Protein AF-A0A0G4LE77-F1 (afdb_monomer_lite)

Foldseek 3Di:
DDDDDFDFDDDDDDDDDDDDDDDDDDPPDPPPPPDDDPVRVVCVVPDDPVVVVVVVVVCCVPVVVVVVVVVVVVCCQPPVLVVCVVVPVCVVVVHDPVRSVVVNVVVCLVVLQVQAQHNPWAQLLSLLCLLQVLLVVCVVPVDVVSLVSNLVSLVVNVCLLVVPDPLQWDQDPVGTARSLFAQRISPDDQPDSPCGQTALLSLLSNLNSLQSSLVSCVVVVNNVSSVVSNVSSVNNLVRQCVPWFQPWDKDWDDDPPDDPTITIATPDHPRDADAGTFRRWRGDHPPDPDGRTRHHDPSSRVSSVVSVVSCVVVVVD

Radius of gyration: 24.78 Å; chains: 1; bounding box: 76×57×74 Å

Sequence (317 aa):
MATTAHRTLSIRSDAENIPPEKDTVMHTEFQHRGGMSPEDVEFLASFPDERKKEAVRKVDLRLVPMLVQLYLMAYLDKTNIGNAKIEGLPKTLNISNIDYNVAVSIFFIPFVLAEGYADASTWSRGQAWAILGYAQTYMWTKKREFLDAACGAAEYFIHWLESAPSFVEKVTDRGRIGRYVPLWDFDGPVADETRPLRDSSAGVIAANGMLILFQALNAISQHSVGSRFLEASITIVKDTLDFSLAEERACFSSDPSADGELVVLDVVPGKTFDAVLKNGTANNNDGARRRLWDHGLVYGDYYLVEYGNRLLQMGLV

Secondary structure (DSSP, 8-state):
---------------------------------SPPPHHHHHHHHHS-HHHHHHHHHHHHHHHHHHHHHHHHHHHHHHTHHHHHHHTTHHHHTT--HHHHHHHHHHTTHHHHHHHSSSTTS-BHHHHHHHHHHHHHHHHHH--HHHHHHHHHHHHHHHHHHHHS-GGGPEEETTEEE-SSS-BSBSSS--S-TTS--B-HHHHHHHHHHHHHHHHHHHHTT-HHHHHHHHHHHHHHHHHHHHHHB----EEEEE-TTSSS-EEEEESSTT---SSSB--B-SB--TT-SS-B-SB--HHHHHHHHHHHHHHHHTT--

Structure (mmCIF, N/CA/C/O backbone):
data_AF-A0A0G4LE77-F1
#
_entry.id   AF-A0A0G4LE77-F1
#
loop_
_atom_site.group_PDB
_atom_site.id
_atom_site.type_symbol
_atom_site.label_atom_id
_atom_site.label_alt_id
_atom_site.label_comp_id
_atom_site.label_asym_id
_atom_site.label_entity_id
_atom_site.label_seq_id
_atom_site.pdbx_PDB_ins_code
_atom_site.Cartn_x
_atom_site.Cartn_y
_atom_site.Cartn_z
_atom_site.occupancy
_atom_site.B_iso_or_equiv
_atom_site.auth_seq_id
_atom_site.auth_comp_id
_atom_site.auth_asym_id
_atom_site.auth_atom_id
_atom_site.pdbx_PDB_model_num
ATOM 1 N N . MET A 1 1 ? 40.018 7.924 -22.234 1.00 29.98 1 MET A N 1
ATOM 2 C CA . MET A 1 1 ? 39.116 8.994 -22.707 1.00 29.98 1 MET A CA 1
ATOM 3 C C . MET A 1 1 ? 37.701 8.453 -22.629 1.00 29.98 1 MET A C 1
ATOM 5 O O . MET A 1 1 ? 37.333 7.657 -23.477 1.00 29.98 1 MET A O 1
ATOM 9 N N . ALA A 1 2 ? 36.975 8.780 -21.560 1.00 27.25 2 ALA A N 1
ATOM 10 C CA . ALA A 1 2 ? 35.580 8.394 -21.369 1.00 27.25 2 ALA A CA 1
ATOM 11 C C . ALA A 1 2 ? 34.767 9.684 -21.230 1.00 27.25 2 ALA A C 1
ATOM 13 O O . ALA A 1 2 ? 35.123 10.553 -20.438 1.00 27.25 2 ALA A O 1
ATOM 14 N N . THR A 1 3 ? 33.756 9.828 -22.077 1.00 30.09 3 THR A N 1
ATOM 15 C CA . THR A 1 3 ? 32.940 11.032 -22.228 1.00 30.09 3 THR A CA 1
ATOM 16 C C . THR A 1 3 ? 31.882 11.066 -21.127 1.00 30.09 3 THR A C 1
ATOM 18 O O . THR A 1 3 ? 30.966 10.248 -21.127 1.00 30.09 3 THR A O 1
ATOM 21 N N . THR A 1 4 ? 32.018 11.991 -20.178 1.00 32.44 4 THR A N 1
ATOM 22 C CA . THR A 1 4 ? 31.011 12.279 -19.148 1.00 32.44 4 THR A CA 1
ATOM 23 C C . THR A 1 4 ? 29.837 13.013 -19.795 1.00 32.44 4 THR A C 1
ATOM 25 O O . THR A 1 4 ? 30.023 14.061 -20.413 1.00 32.44 4 THR A O 1
ATOM 28 N N . ALA A 1 5 ? 28.628 12.458 -19.703 1.00 34.31 5 ALA A N 1
ATOM 29 C CA . ALA A 1 5 ? 27.423 13.098 -20.219 1.00 34.31 5 ALA A CA 1
ATOM 30 C C . ALA A 1 5 ? 26.938 14.162 -19.221 1.00 34.31 5 ALA A C 1
ATOM 32 O O . ALA A 1 5 ? 26.325 13.840 -18.208 1.00 34.31 5 ALA A O 1
ATOM 33 N N . HIS A 1 6 ? 27.242 15.428 -19.502 1.00 31.42 6 HIS A N 1
ATOM 34 C CA . HIS A 1 6 ? 26.729 16.580 -18.762 1.00 31.42 6 HIS A CA 1
ATOM 35 C C . HIS A 1 6 ? 25.301 16.897 -19.210 1.00 31.42 6 HIS A C 1
ATOM 37 O O . HIS A 1 6 ? 24.990 16.827 -20.402 1.00 31.42 6 HIS A O 1
ATOM 43 N N . ARG A 1 7 ? 24.428 17.266 -18.269 1.00 40.66 7 ARG A N 1
ATOM 44 C CA . ARG A 1 7 ? 23.068 17.701 -18.588 1.00 40.66 7 ARG A CA 1
ATOM 45 C C . ARG A 1 7 ? 22.736 19.010 -17.875 1.00 40.66 7 ARG A C 1
ATOM 47 O O . ARG A 1 7 ? 22.546 19.024 -16.667 1.00 40.66 7 ARG A O 1
ATOM 54 N N . THR A 1 8 ? 22.684 20.076 -18.666 1.00 30.83 8 THR A N 1
ATOM 55 C CA . THR A 1 8 ? 22.337 21.463 -18.313 1.00 30.83 8 THR A CA 1
ATOM 56 C C . THR A 1 8 ? 20.809 21.629 -18.338 1.00 30.83 8 THR A C 1
ATOM 58 O O . THR A 1 8 ? 20.157 21.183 -19.288 1.00 30.83 8 THR A O 1
ATOM 61 N N . LEU A 1 9 ? 20.222 22.230 -17.305 1.00 31.69 9 LEU A N 1
ATOM 62 C CA . LEU A 1 9 ? 18.799 22.565 -17.182 1.00 31.69 9 LEU A CA 1
ATOM 63 C C . LEU A 1 9 ? 18.624 24.078 -16.976 1.00 31.69 9 LEU A C 1
ATOM 65 O O . LEU A 1 9 ? 18.563 24.558 -15.847 1.00 31.69 9 LEU A O 1
ATOM 69 N N . SER A 1 10 ? 18.486 24.808 -18.088 1.00 28.38 10 SER A N 1
ATOM 70 C CA . SER A 1 10 ? 18.322 26.268 -18.099 1.00 28.38 10 SER A CA 1
ATOM 71 C C . SER A 1 10 ? 16.991 26.698 -17.498 1.00 28.38 10 SER A C 1
ATOM 73 O O . SER A 1 10 ? 15.928 26.471 -18.079 1.00 28.38 10 SER A O 1
ATOM 75 N N . ILE A 1 11 ? 17.062 27.372 -16.349 1.00 30.52 11 ILE A N 1
ATOM 76 C CA . ILE A 1 11 ? 15.959 28.148 -15.783 1.00 30.52 11 ILE A CA 1
ATOM 77 C C . ILE A 1 11 ? 16.037 29.552 -16.390 1.00 30.52 11 ILE A C 1
ATOM 79 O O . ILE A 1 11 ? 16.828 30.386 -15.954 1.00 30.52 11 ILE A O 1
ATOM 83 N N . ARG A 1 12 ? 15.218 29.831 -17.410 1.00 29.00 12 ARG A N 1
ATOM 84 C CA . ARG A 1 12 ? 14.953 31.214 -17.825 1.00 29.00 12 ARG A CA 1
ATOM 85 C C . ARG A 1 12 ? 13.885 31.822 -16.924 1.00 29.00 12 ARG A C 1
ATOM 87 O O . ARG A 1 12 ? 12.779 31.302 -16.815 1.00 29.00 12 ARG A O 1
ATOM 94 N N . SER A 1 13 ? 14.251 32.932 -16.296 1.00 36.31 13 SER A N 1
ATOM 95 C CA . SER A 1 13 ? 13.354 33.884 -15.657 1.00 36.31 13 SER A CA 1
ATOM 96 C C . SER A 1 13 ? 12.549 34.622 -16.722 1.00 36.31 13 SER A C 1
ATOM 98 O O . SER A 1 13 ? 13.154 35.338 -17.507 1.00 36.31 13 SER A O 1
ATOM 100 N N . ASP A 1 14 ? 11.226 34.505 -16.704 1.00 28.88 14 ASP A N 1
ATOM 101 C CA . ASP A 1 14 ? 10.328 35.524 -17.249 1.00 28.88 14 ASP A CA 1
ATOM 102 C C . ASP A 1 14 ? 9.051 35.520 -16.402 1.00 28.88 14 ASP A C 1
ATOM 104 O O . ASP A 1 14 ? 8.208 34.625 -16.474 1.00 28.88 14 ASP A O 1
ATOM 108 N N . ALA A 1 15 ? 8.962 36.512 -15.521 1.00 33.34 15 ALA A N 1
ATOM 109 C CA . ALA A 1 15 ? 7.742 36.872 -14.827 1.00 33.34 15 ALA A CA 1
ATOM 110 C C . ALA A 1 15 ? 6.943 37.801 -15.745 1.00 33.34 15 ALA A C 1
ATOM 112 O O . ALA A 1 15 ? 7.416 38.899 -15.999 1.00 33.34 15 ALA A O 1
ATOM 113 N N . GLU A 1 16 ? 5.777 37.357 -16.234 1.00 32.28 16 GLU A N 1
ATOM 114 C CA . GLU A 1 16 ? 4.573 38.172 -16.515 1.00 32.28 16 GLU A CA 1
ATOM 115 C C . GLU A 1 16 ? 3.496 37.349 -17.260 1.00 32.28 16 GLU A C 1
ATOM 117 O O . GLU A 1 16 ? 3.522 37.230 -18.481 1.00 32.28 16 GLU A O 1
ATOM 122 N N . ASN A 1 17 ? 2.551 36.760 -16.507 1.00 29.31 17 ASN A N 1
ATOM 123 C CA . ASN A 1 17 ? 1.092 36.700 -16.759 1.00 29.31 17 ASN A CA 1
ATOM 124 C C . ASN A 1 17 ? 0.446 35.593 -15.903 1.00 29.31 17 ASN A C 1
ATOM 126 O O . ASN A 1 17 ? 0.767 34.419 -16.056 1.00 29.31 17 ASN A O 1
ATOM 130 N N . ILE A 1 18 ? -0.510 35.951 -15.041 1.00 37.56 18 ILE A N 1
ATOM 131 C CA . ILE A 1 18 ? -1.387 35.009 -14.316 1.00 37.56 18 ILE A CA 1
ATOM 132 C C . ILE A 1 18 ? -2.822 35.320 -14.760 1.00 37.56 18 ILE A C 1
ATOM 134 O O . ILE A 1 18 ? -3.245 36.465 -14.575 1.00 37.56 18 ILE A O 1
ATOM 138 N N . PRO A 1 19 ? -3.554 34.385 -15.409 1.00 33.16 19 PRO A N 1
ATOM 139 C CA . PRO A 1 19 ? -4.638 33.648 -14.712 1.00 33.16 19 PRO A CA 1
ATOM 140 C C . PRO A 1 19 ? -4.997 32.269 -15.347 1.00 33.16 19 PRO A C 1
ATOM 142 O O . PRO A 1 19 ? -4.460 31.919 -16.394 1.00 33.16 19 PRO A O 1
ATOM 145 N N . PRO A 1 20 ? -6.034 31.548 -14.866 1.00 38.69 20 PRO A N 1
ATOM 146 C CA . PRO A 1 20 ? -6.333 31.115 -13.506 1.00 38.69 20 PRO A CA 1
ATOM 147 C C . PRO A 1 20 ? -6.224 29.577 -13.356 1.00 38.69 20 PRO A C 1
ATOM 149 O O . PRO A 1 20 ? -6.207 28.806 -14.310 1.00 38.6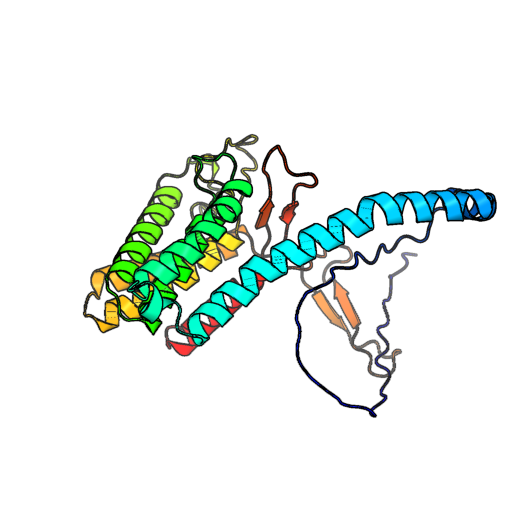9 20 PRO A O 1
ATOM 152 N N . GLU A 1 21 ? -6.172 29.146 -12.105 1.00 44.03 21 GLU A N 1
ATOM 153 C CA . GLU A 1 21 ? -6.103 27.766 -11.630 1.00 44.03 21 GLU A CA 1
ATOM 154 C C . GLU A 1 21 ? -7.420 26.983 -11.850 1.00 44.03 21 GLU A C 1
ATOM 156 O O . GLU A 1 21 ? -8.482 27.472 -11.458 1.00 44.03 21 GLU A O 1
ATOM 161 N N . LYS A 1 22 ? -7.318 25.764 -12.421 1.00 34.75 22 LYS A N 1
ATOM 162 C CA . LYS A 1 22 ? -8.056 24.499 -12.134 1.00 34.75 22 LYS A CA 1
ATOM 163 C C . LYS A 1 22 ? -8.358 23.666 -13.393 1.00 34.75 22 LYS A C 1
ATOM 165 O O . LYS A 1 22 ? -9.147 24.084 -14.228 1.00 34.75 22 LYS A O 1
ATOM 170 N N . ASP A 1 23 ? -7.726 22.486 -13.435 1.00 31.62 23 ASP A N 1
ATOM 171 C CA . ASP A 1 23 ? -8.128 21.181 -14.017 1.00 31.62 23 ASP A CA 1
ATOM 172 C C . ASP A 1 23 ? -6.890 20.475 -14.601 1.00 31.62 23 ASP A C 1
ATOM 174 O O . ASP A 1 23 ? -6.422 20.766 -15.693 1.00 31.62 23 ASP A O 1
ATOM 178 N N . THR A 1 24 ? -6.136 19.733 -13.787 1.00 34.38 24 THR A N 1
ATOM 179 C CA . THR A 1 24 ? -6.265 18.276 -13.568 1.00 34.38 24 THR A CA 1
ATOM 180 C C . THR A 1 24 ? -6.483 17.473 -14.857 1.00 34.38 24 THR A C 1
ATOM 182 O O . THR A 1 24 ? -7.617 17.322 -15.281 1.00 34.38 24 THR A O 1
ATOM 185 N N . VAL A 1 25 ? -5.411 16.924 -15.444 1.00 30.14 25 VAL A N 1
ATOM 186 C CA . VAL A 1 25 ? -5.137 15.484 -15.681 1.00 30.14 25 VAL A CA 1
ATOM 187 C C . VAL A 1 25 ? -3.730 15.400 -16.293 1.00 30.14 25 VAL A C 1
ATOM 189 O O . VAL A 1 25 ? -3.430 16.064 -17.280 1.00 30.14 25 VAL A O 1
ATOM 192 N N . MET A 1 26 ? -2.852 14.591 -15.697 1.00 31.00 26 MET A N 1
ATOM 193 C CA . MET A 1 26 ? -1.508 14.311 -16.209 1.00 31.00 26 MET A CA 1
ATOM 194 C C . MET A 1 26 ? -1.585 13.673 -17.605 1.00 31.00 26 MET A C 1
ATOM 196 O O . MET A 1 26 ? -1.813 12.472 -17.734 1.00 31.00 26 MET A O 1
ATOM 200 N N . HIS A 1 27 ? -1.350 14.464 -18.651 1.00 29.81 27 HIS A N 1
ATOM 201 C CA . HIS A 1 27 ? -0.863 13.945 -19.923 1.00 29.81 27 HIS A CA 1
ATOM 202 C C . HIS A 1 27 ? 0.596 13.527 -19.721 1.00 29.81 27 HIS A C 1
ATOM 204 O O . HIS A 1 27 ? 1.500 14.358 -19.715 1.00 29.81 27 HIS A O 1
ATOM 210 N N . THR A 1 28 ? 0.840 12.232 -19.525 1.00 30.64 28 THR A N 1
ATOM 211 C CA . THR A 1 28 ? 2.192 11.676 -19.624 1.00 30.64 28 THR A CA 1
ATOM 212 C C . THR A 1 28 ? 2.557 11.601 -21.105 1.00 30.64 28 THR A C 1
ATOM 214 O O . THR A 1 28 ? 2.384 10.568 -21.751 1.00 30.64 28 THR A O 1
ATOM 217 N N . GLU A 1 29 ? 3.033 12.705 -21.680 1.00 29.61 29 GLU A N 1
ATOM 218 C CA . GLU A 1 29 ? 3.837 12.594 -22.891 1.00 29.61 29 GLU A CA 1
ATOM 219 C C . GLU A 1 29 ? 5.106 11.827 -22.517 1.00 29.61 29 GLU A C 1
ATOM 221 O O . GLU A 1 29 ? 5.958 12.299 -21.765 1.00 29.61 29 GLU A O 1
ATOM 226 N N . PHE A 1 30 ? 5.227 10.605 -23.036 1.00 32.38 30 PHE A N 1
ATOM 227 C CA . PHE A 1 30 ? 6.526 9.977 -23.193 1.00 32.38 30 PHE A CA 1
ATOM 228 C C . PHE A 1 30 ? 7.365 10.923 -24.055 1.00 32.38 30 PHE A C 1
ATOM 230 O O . PHE A 1 30 ? 7.233 10.926 -25.278 1.00 32.38 30 PHE A O 1
ATOM 237 N N . GLN A 1 31 ? 8.245 11.715 -23.440 1.00 32.59 31 GLN A N 1
ATOM 238 C CA . GLN A 1 31 ? 9.377 12.277 -24.164 1.00 32.59 31 GLN A CA 1
ATOM 239 C C . GLN A 1 31 ? 10.241 11.100 -24.619 1.00 32.59 31 GLN A C 1
ATOM 241 O O . GLN A 1 31 ? 11.120 10.619 -23.903 1.00 32.59 31 GLN A O 1
ATOM 246 N N . HIS A 1 32 ? 9.961 10.608 -25.822 1.00 37.53 32 HIS A N 1
ATOM 247 C CA . HIS A 1 32 ? 10.845 9.718 -26.542 1.00 37.53 32 HIS A CA 1
ATOM 248 C C . HIS A 1 32 ? 12.146 10.495 -26.780 1.00 37.53 32 HIS A C 1
ATOM 250 O O . HIS A 1 32 ? 12.232 11.336 -27.670 1.00 37.53 32 HIS A O 1
ATOM 256 N N . ARG A 1 33 ? 13.175 10.259 -25.957 1.00 37.38 33 ARG A N 1
ATOM 257 C CA . ARG A 1 33 ? 14.546 10.730 -26.228 1.00 37.38 33 ARG A CA 1
ATOM 258 C C . ARG A 1 33 ? 15.239 9.861 -27.278 1.00 37.38 33 ARG A C 1
ATOM 260 O O . ARG A 1 33 ? 16.362 9.409 -27.092 1.00 37.38 33 ARG A O 1
ATOM 267 N N . GLY A 1 34 ? 14.552 9.645 -28.387 1.00 42.84 34 GLY A N 1
ATOM 268 C CA . GLY A 1 34 ? 15.106 9.121 -29.620 1.00 42.84 34 GLY A CA 1
ATOM 269 C C . GLY A 1 34 ? 14.517 9.969 -30.727 1.00 42.84 34 GLY A C 1
ATOM 270 O O . GLY A 1 34 ? 13.302 9.969 -30.910 1.00 42.84 34 GLY A O 1
ATOM 271 N N . GLY A 1 35 ? 15.350 10.743 -31.423 1.00 60.47 35 GLY A N 1
ATOM 272 C CA . GLY A 1 35 ? 14.921 11.314 -32.696 1.00 60.47 35 GLY A CA 1
ATOM 273 C C . GLY A 1 35 ? 14.454 10.191 -33.626 1.00 60.47 35 GLY A C 1
ATOM 274 O O . GLY A 1 35 ? 14.879 9.046 -33.468 1.00 60.47 35 GLY A O 1
ATOM 275 N N . MET 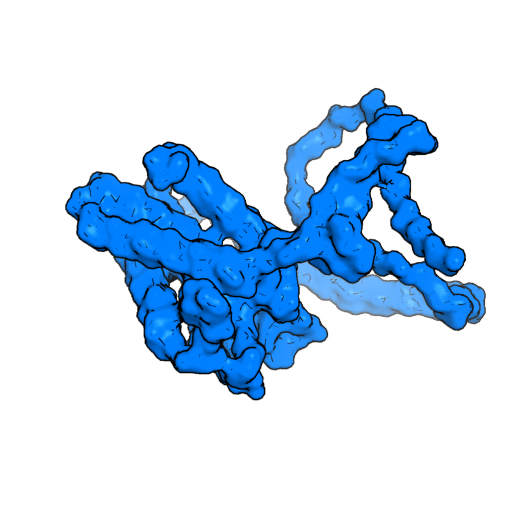A 1 36 ? 13.566 10.515 -34.568 1.00 58.88 36 MET A N 1
ATOM 276 C CA . MET A 1 36 ? 13.144 9.575 -35.613 1.00 58.88 36 MET A CA 1
ATOM 277 C C . MET A 1 36 ? 14.378 8.926 -36.250 1.00 58.88 36 MET A C 1
ATOM 279 O O . MET A 1 36 ? 15.372 9.618 -36.499 1.00 58.88 36 MET A O 1
ATOM 283 N N . SER A 1 37 ? 14.335 7.612 -36.491 1.00 73.62 37 SER A N 1
ATOM 284 C CA . SER A 1 37 ? 15.446 6.949 -37.172 1.00 73.62 37 SER A CA 1
ATOM 285 C C . SER A 1 37 ? 15.641 7.579 -38.563 1.00 73.62 37 SER A C 1
ATOM 287 O O . SER A 1 37 ? 14.673 8.083 -39.143 1.00 73.62 37 SER A O 1
ATOM 289 N N . PRO A 1 38 ? 16.862 7.589 -39.127 1.00 72.31 38 PRO A N 1
ATOM 290 C CA . PRO A 1 38 ? 17.100 8.157 -40.456 1.00 72.31 38 PRO A CA 1
ATOM 291 C C . PRO A 1 38 ? 16.177 7.564 -41.533 1.00 72.31 38 PRO A C 1
ATOM 293 O O . PRO A 1 38 ? 15.715 8.287 -42.413 1.00 72.31 38 PRO A O 1
ATOM 296 N N . GLU A 1 39 ? 15.843 6.278 -41.402 1.00 73.00 39 GLU A N 1
ATOM 297 C CA . GLU A 1 39 ? 14.909 5.560 -42.274 1.00 73.00 39 GLU A CA 1
ATOM 298 C C . GLU A 1 39 ? 13.466 6.074 -42.125 1.00 73.00 39 GLU A C 1
ATOM 300 O O . GLU A 1 39 ? 12.777 6.274 -43.124 1.00 73.00 39 GLU A O 1
ATOM 305 N N . ASP A 1 40 ? 13.019 6.373 -40.899 1.00 72.31 40 ASP A N 1
ATOM 306 C CA . ASP A 1 40 ? 11.689 6.942 -40.641 1.00 72.31 40 ASP A CA 1
ATOM 307 C C . ASP A 1 40 ? 11.565 8.378 -41.167 1.00 72.31 40 ASP A C 1
ATOM 309 O O . ASP A 1 40 ? 10.518 8.766 -41.689 1.00 72.31 40 ASP A O 1
ATOM 313 N N . VAL A 1 41 ? 12.632 9.177 -41.058 1.00 74.56 41 VAL A N 1
ATOM 314 C CA . VAL A 1 41 ? 12.670 10.549 -41.590 1.00 74.56 41 VAL A CA 1
ATOM 315 C C . VAL A 1 41 ? 12.582 10.534 -43.115 1.00 74.56 41 VAL A C 1
ATOM 317 O O . VAL A 1 41 ? 11.804 11.293 -43.695 1.00 74.56 41 VAL A O 1
ATOM 320 N N . GLU A 1 42 ? 13.335 9.651 -43.770 1.00 76.69 42 GLU A N 1
ATOM 321 C CA . GLU A 1 42 ? 13.317 9.503 -45.227 1.00 76.69 42 GLU A CA 1
ATOM 322 C C . GLU A 1 42 ? 11.983 8.930 -45.727 1.00 76.69 42 GLU A C 1
ATOM 324 O O . GLU A 1 42 ? 11.428 9.399 -46.727 1.00 76.69 42 GLU A O 1
ATOM 329 N N . PHE A 1 43 ? 11.392 7.994 -44.984 1.00 77.69 43 PHE A N 1
ATOM 330 C CA . PHE A 1 43 ? 10.040 7.507 -45.235 1.00 77.69 43 PHE A CA 1
ATOM 331 C C . PHE A 1 43 ? 9.000 8.631 -45.131 1.00 77.69 43 PHE A C 1
ATOM 333 O O . PHE A 1 43 ? 8.203 8.813 -46.047 1.00 77.69 43 PHE A O 1
ATOM 340 N N . LEU A 1 44 ? 9.015 9.440 -44.067 1.00 71.88 44 LEU A N 1
ATOM 341 C CA . LEU A 1 44 ? 8.070 10.551 -43.888 1.00 71.88 44 LEU A CA 1
ATOM 342 C C . LEU A 1 44 ? 8.251 11.665 -44.931 1.00 71.88 44 LEU A C 1
ATOM 344 O O . LEU A 1 44 ? 7.259 12.273 -45.359 1.00 71.88 44 LEU A O 1
ATOM 348 N N . ALA A 1 45 ? 9.494 11.917 -45.350 1.00 76.44 45 ALA A N 1
ATOM 349 C CA . ALA A 1 45 ? 9.831 12.873 -46.401 1.00 76.44 45 ALA A CA 1
ATOM 350 C C . ALA A 1 45 ? 9.378 12.395 -47.790 1.00 76.44 45 ALA A C 1
ATOM 352 O O . ALA A 1 45 ? 8.898 13.198 -48.587 1.00 76.44 45 ALA A O 1
ATOM 353 N N . SER A 1 46 ? 9.477 11.091 -48.067 1.00 78.50 46 SER A N 1
ATOM 354 C CA . SER A 1 46 ? 9.041 10.476 -49.330 1.00 78.50 46 SER A CA 1
ATOM 355 C C . SER A 1 46 ? 7.550 10.117 -49.365 1.00 78.50 46 SER A C 1
ATOM 357 O O . SER A 1 46 ? 7.013 9.795 -50.429 1.00 78.50 46 SER A O 1
ATOM 359 N N . PHE A 1 47 ? 6.850 10.188 -48.229 1.00 78.44 47 PHE A N 1
ATOM 360 C CA . PHE A 1 47 ? 5.437 9.838 -48.155 1.00 78.44 47 PHE A CA 1
ATOM 361 C C . PHE A 1 47 ? 4.556 10.920 -48.813 1.00 78.44 47 PHE A C 1
ATOM 363 O O . PHE A 1 47 ? 4.577 12.071 -48.366 1.00 78.44 47 PHE A O 1
ATOM 370 N N . PRO A 1 48 ? 3.731 10.579 -49.823 1.00 83.00 48 PRO A N 1
ATOM 371 C CA . PRO A 1 48 ? 2.918 11.560 -50.540 1.00 83.00 48 PRO A CA 1
ATOM 372 C C . PRO A 1 48 ? 1.921 12.282 -49.627 1.00 83.00 48 PRO A C 1
ATOM 374 O O . PRO A 1 48 ? 1.171 11.635 -48.890 1.00 83.00 48 PRO A O 1
ATOM 377 N N . ASP A 1 49 ? 1.843 13.611 -49.728 1.00 77.12 49 ASP A N 1
ATOM 378 C CA . ASP A 1 49 ? 0.992 14.437 -48.856 1.00 77.12 49 ASP A CA 1
ATOM 379 C C . ASP A 1 49 ? -0.503 14.102 -48.969 1.00 77.12 49 ASP A C 1
ATOM 381 O O . ASP A 1 49 ? -1.234 14.152 -47.978 1.00 77.12 49 ASP A O 1
ATOM 385 N N . GLU A 1 50 ? -0.957 13.660 -50.143 1.00 79.69 50 GLU A N 1
ATOM 386 C CA . GLU A 1 50 ? -2.333 13.188 -50.339 1.00 79.69 50 GLU A CA 1
ATOM 387 C C . GLU A 1 50 ? -2.632 11.922 -49.518 1.00 79.69 50 GLU A C 1
ATOM 389 O O . GLU A 1 50 ? -3.683 11.819 -48.883 1.00 79.69 50 GLU A O 1
ATOM 394 N N . ARG A 1 51 ? -1.670 10.995 -49.402 1.00 76.62 51 ARG A N 1
ATOM 395 C CA . ARG A 1 51 ? -1.819 9.809 -48.542 1.00 76.62 51 ARG A CA 1
ATOM 396 C C . ARG A 1 51 ? -1.711 10.148 -47.057 1.00 76.62 51 ARG A C 1
ATOM 398 O O . ARG A 1 51 ? -2.368 9.484 -46.256 1.00 76.62 51 ARG A O 1
ATOM 405 N N . LYS A 1 52 ? -0.940 11.177 -46.674 1.00 76.12 52 LYS A N 1
ATOM 406 C CA . LYS A 1 52 ? -0.923 11.687 -45.286 1.00 76.12 52 LYS A CA 1
ATOM 407 C C . LYS A 1 52 ? -2.306 12.193 -44.890 1.00 76.12 52 LYS A C 1
ATOM 409 O O . LYS A 1 52 ? -2.827 11.784 -43.857 1.00 76.12 52 LYS A O 1
ATOM 414 N N . LYS A 1 53 ? -2.935 13.011 -45.741 1.00 75.56 53 LYS A N 1
ATOM 415 C CA . LYS A 1 53 ? -4.298 13.520 -45.512 1.00 75.56 53 LYS A CA 1
ATOM 416 C C . LYS A 1 53 ? -5.324 12.394 -45.425 1.00 75.56 53 LYS A C 1
ATOM 418 O O . LYS A 1 53 ? -6.173 12.421 -44.540 1.00 75.56 53 LYS A O 1
ATOM 423 N N . GLU A 1 54 ? -5.244 11.386 -46.294 1.00 82.81 54 GLU A N 1
ATOM 424 C CA . GLU A 1 54 ? -6.125 10.214 -46.207 1.00 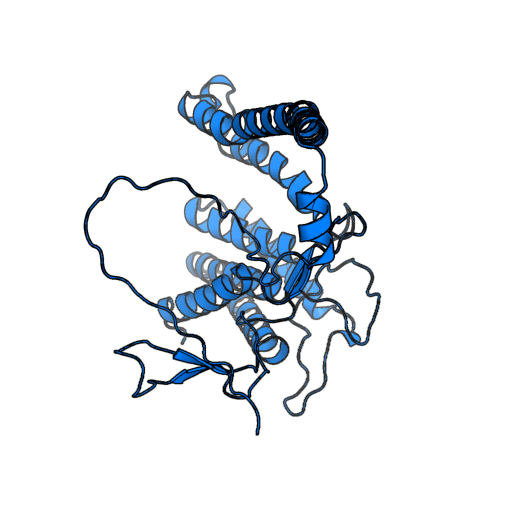82.81 54 GLU A CA 1
ATOM 425 C C . GLU A 1 54 ? -5.924 9.413 -44.916 1.00 82.81 54 GLU A C 1
ATOM 427 O O . GLU A 1 54 ? -6.902 8.942 -44.330 1.00 82.81 54 GLU A O 1
ATOM 432 N N . ALA A 1 55 ? -4.676 9.245 -44.469 1.00 76.81 55 ALA A N 1
ATOM 433 C CA . ALA A 1 55 ? -4.357 8.552 -43.226 1.00 76.81 55 ALA A CA 1
ATOM 434 C C . ALA A 1 55 ? -4.904 9.314 -42.012 1.00 76.81 55 ALA A C 1
ATOM 436 O O . ALA A 1 55 ? -5.635 8.727 -41.215 1.00 76.81 55 ALA A O 1
ATOM 437 N N . VAL A 1 56 ? -4.642 10.622 -41.925 1.00 76.50 56 VAL A N 1
ATOM 438 C CA . VAL A 1 56 ? -5.177 11.494 -40.866 1.00 76.50 56 VAL A CA 1
ATOM 439 C C . VAL A 1 56 ? -6.702 11.473 -40.881 1.00 76.50 56 VAL A C 1
ATOM 441 O O . VAL A 1 56 ? -7.313 11.191 -39.862 1.00 76.50 56 VAL A O 1
ATOM 444 N N . ARG A 1 57 ? -7.340 11.600 -42.049 1.00 81.06 57 ARG A N 1
ATOM 445 C CA . ARG A 1 57 ? -8.804 11.556 -42.167 1.00 81.06 57 ARG A CA 1
ATOM 446 C C . ARG A 1 57 ? -9.404 10.212 -41.734 1.00 81.06 57 ARG A C 1
ATOM 448 O O . ARG A 1 57 ? -10.511 10.181 -41.201 1.00 81.06 57 ARG A O 1
ATOM 455 N N . LYS A 1 58 ? -8.706 9.091 -41.952 1.00 82.06 58 LYS A N 1
ATOM 456 C CA . LYS A 1 58 ? -9.127 7.765 -41.456 1.00 82.06 58 LYS A CA 1
ATOM 457 C C . LYS A 1 58 ? -8.982 7.650 -39.941 1.00 82.06 58 LYS A C 1
ATOM 459 O O . LYS A 1 58 ? -9.836 7.018 -39.321 1.00 82.06 58 LYS A O 1
ATOM 464 N N . VAL A 1 59 ? -7.925 8.228 -39.370 1.00 80.00 59 VAL A N 1
ATOM 465 C CA . VAL A 1 59 ? -7.747 8.323 -37.917 1.00 80.00 59 VAL A CA 1
ATOM 466 C C . VAL A 1 59 ? -8.850 9.197 -37.335 1.00 80.00 59 VAL A C 1
ATOM 468 O O . VAL A 1 59 ? -9.583 8.719 -36.478 1.00 80.00 59 VAL A O 1
ATOM 471 N N . ASP A 1 60 ? -9.069 10.392 -37.876 1.00 82.44 60 ASP A N 1
ATOM 472 C CA . ASP A 1 60 ? -10.101 11.316 -37.413 1.00 82.44 60 ASP A CA 1
ATOM 473 C C . ASP A 1 60 ? -11.487 10.674 -37.462 1.00 82.44 60 ASP A C 1
ATOM 475 O O . ASP A 1 60 ? -12.188 10.648 -36.462 1.00 82.44 60 ASP A O 1
ATOM 479 N N . LEU A 1 61 ? -11.871 10.047 -38.577 1.00 85.81 61 LEU A N 1
ATOM 480 C CA . LEU A 1 61 ? -13.207 9.455 -38.722 1.00 85.81 61 LEU A CA 1
ATOM 481 C C . LEU A 1 61 ? -13.448 8.189 -37.888 1.00 85.81 61 LEU A C 1
ATOM 483 O O . LEU A 1 61 ? -14.602 7.812 -37.699 1.00 85.81 61 LEU A O 1
ATOM 487 N N . ARG A 1 62 ? -12.402 7.503 -37.415 1.00 82.31 62 ARG A N 1
ATOM 488 C CA . ARG A 1 62 ? -12.549 6.277 -36.606 1.00 82.31 62 ARG A CA 1
ATOM 489 C C . ARG A 1 62 ? -12.311 6.526 -35.125 1.00 82.31 62 ARG A C 1
ATOM 491 O O . ARG A 1 62 ? -13.020 5.979 -34.288 1.00 82.31 62 ARG A O 1
ATOM 498 N N . LEU A 1 63 ? -11.302 7.328 -34.816 1.00 76.56 63 LEU A N 1
ATOM 499 C CA . LEU A 1 63 ? -10.791 7.537 -33.472 1.00 76.56 63 LEU A CA 1
ATOM 500 C C . LEU A 1 63 ? -11.505 8.710 -32.797 1.00 76.56 63 LEU A C 1
ATOM 502 O O . LEU A 1 63 ? -11.915 8.569 -31.651 1.00 76.56 63 LEU A O 1
ATOM 506 N N . VAL A 1 64 ? -11.757 9.820 -33.505 1.00 85.69 64 VAL A N 1
ATOM 507 C CA . VAL A 1 64 ? -12.397 11.004 -32.901 1.00 85.69 64 VAL A CA 1
ATOM 508 C C . VAL A 1 64 ? -13.852 10.732 -32.499 1.00 85.69 64 VAL A C 1
ATOM 510 O O . VAL A 1 64 ? -14.167 11.001 -31.346 1.00 85.69 64 VAL A O 1
ATOM 513 N N . PRO A 1 65 ? -14.740 10.130 -33.322 1.00 86.00 65 PRO A N 1
ATOM 514 C CA . PRO A 1 65 ? -16.097 9.796 -32.881 1.00 86.00 65 PRO A CA 1
ATOM 515 C C . PRO A 1 65 ? -16.129 8.839 -31.686 1.00 86.00 65 PRO A C 1
ATOM 517 O O . PRO A 1 65 ? -16.943 9.010 -30.783 1.00 86.00 65 PRO A O 1
ATOM 520 N N . MET A 1 66 ? -15.220 7.859 -31.651 1.00 83.94 66 MET A N 1
ATOM 521 C CA . MET A 1 66 ? -15.098 6.926 -30.531 1.00 83.94 66 MET A CA 1
ATOM 522 C C . MET A 1 66 ? -14.636 7.642 -29.255 1.00 83.94 66 MET A C 1
ATOM 524 O O . MET A 1 66 ? -15.222 7.431 -28.196 1.00 83.94 66 MET A O 1
ATOM 528 N N . LEU A 1 67 ? -13.622 8.509 -29.347 1.00 74.38 67 LEU A N 1
ATOM 529 C CA . LEU A 1 67 ? -13.142 9.301 -28.215 1.00 74.38 67 LEU A CA 1
ATOM 530 C C . LEU A 1 67 ? -14.189 10.303 -27.732 1.00 74.38 67 LEU A C 1
ATOM 532 O O . LEU A 1 67 ? -14.371 10.430 -26.531 1.00 74.38 67 LEU A O 1
ATOM 536 N N . VAL A 1 68 ? -14.906 10.969 -28.639 1.00 83.88 68 VAL A N 1
ATOM 537 C CA . VAL A 1 68 ? -16.002 11.887 -28.301 1.00 83.88 68 VAL A CA 1
ATOM 538 C C . VAL A 1 68 ? -17.127 11.140 -27.590 1.00 83.88 68 VAL A C 1
ATOM 540 O O . VAL A 1 68 ? -17.626 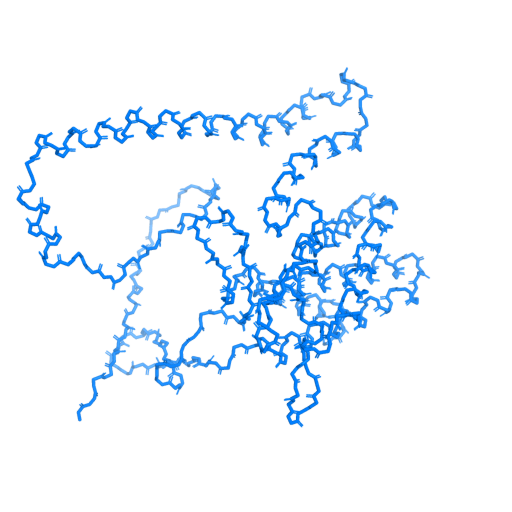11.622 -26.578 1.00 83.88 68 VAL A O 1
ATOM 543 N N . GLN A 1 69 ? -17.494 9.944 -28.059 1.00 81.06 69 GLN A N 1
ATOM 544 C CA . GLN A 1 69 ? -18.506 9.116 -27.404 1.00 81.06 69 GLN A CA 1
ATOM 545 C C . GLN A 1 69 ? -18.059 8.656 -26.011 1.00 81.06 69 GLN A C 1
ATOM 547 O O . GLN A 1 69 ? -18.830 8.759 -25.060 1.00 81.06 69 GLN A O 1
ATOM 552 N N . LEU A 1 70 ? -16.819 8.176 -25.877 1.00 76.12 70 LEU A N 1
ATOM 553 C CA . LEU A 1 70 ? -16.240 7.789 -24.587 1.00 76.12 70 LEU A CA 1
ATOM 554 C C . LEU A 1 70 ? -16.146 8.982 -23.631 1.00 76.12 70 LEU A C 1
ATOM 556 O O . LEU A 1 70 ? -16.481 8.855 -22.459 1.00 76.12 70 LEU A O 1
ATOM 560 N N . TYR A 1 71 ? -15.741 10.146 -24.134 1.00 71.56 71 TYR A N 1
ATOM 561 C CA . TYR A 1 71 ? -15.649 11.387 -23.372 1.00 71.56 71 TYR A CA 1
ATOM 562 C C . TYR A 1 71 ? -17.029 11.861 -22.899 1.00 71.56 71 TYR A C 1
ATOM 564 O O . TYR A 1 71 ? -17.196 12.201 -21.731 1.00 71.56 71 TYR A O 1
ATOM 572 N N . LEU A 1 72 ? -18.044 11.802 -23.766 1.00 75.00 72 LEU A N 1
ATOM 573 C CA . LEU A 1 72 ? -19.431 12.104 -23.407 1.00 75.00 72 LEU A CA 1
ATOM 574 C C . LEU A 1 72 ? -19.974 11.139 -22.350 1.00 75.00 72 LEU A C 1
ATOM 576 O O . LEU A 1 72 ? -20.584 11.590 -21.384 1.00 75.00 72 LEU A O 1
ATOM 580 N N . MET A 1 73 ? -19.731 9.832 -22.494 1.00 68.19 73 MET A N 1
ATOM 581 C CA . MET A 1 73 ? -20.123 8.842 -21.483 1.00 68.19 73 MET A CA 1
ATOM 582 C C . MET A 1 73 ? -19.400 9.078 -20.148 1.00 68.19 73 MET A C 1
ATOM 584 O O . MET A 1 73 ? -20.030 9.035 -19.096 1.00 68.19 73 MET A O 1
ATOM 588 N N . ALA A 1 74 ? -18.109 9.419 -20.176 1.00 64.50 74 ALA A N 1
ATOM 589 C CA . ALA A 1 74 ? -17.343 9.732 -18.971 1.00 64.50 74 ALA A CA 1
ATOM 590 C C . ALA A 1 74 ? -17.864 10.988 -18.243 1.00 64.50 74 ALA A C 1
ATOM 592 O O . ALA A 1 74 ? -17.897 11.019 -17.011 1.00 64.50 74 ALA A O 1
ATOM 593 N N . TYR A 1 75 ? -18.308 12.008 -18.989 1.00 61.09 75 TYR A N 1
ATOM 594 C CA . TYR A 1 75 ? -18.940 13.205 -18.420 1.00 61.09 75 TYR A CA 1
ATOM 595 C C . TYR A 1 75 ? -20.365 12.952 -17.913 1.00 61.09 75 TYR A C 1
ATOM 597 O O . TYR A 1 75 ? -20.780 13.575 -16.932 1.00 61.09 75 TYR A O 1
ATOM 605 N N . LEU A 1 76 ? -21.098 12.029 -18.545 1.00 62.66 76 LEU A N 1
ATOM 606 C CA . LEU A 1 76 ? -22.437 11.622 -18.121 1.00 62.66 76 LEU A CA 1
ATOM 607 C C . LEU A 1 76 ? -22.436 10.961 -16.740 1.00 62.66 76 LEU A C 1
ATOM 609 O O . LEU A 1 76 ? -23.342 11.239 -15.963 1.00 62.66 76 LEU A O 1
ATOM 613 N N . ASP A 1 77 ? -21.422 10.164 -16.409 1.00 65.44 77 ASP A N 1
ATOM 614 C CA . ASP A 1 77 ? -21.373 9.470 -15.117 1.00 65.44 77 ASP A CA 1
ATOM 615 C C . ASP A 1 77 ? -20.729 10.311 -14.009 1.00 65.44 77 ASP A C 1
ATOM 617 O O . ASP A 1 77 ? -21.299 10.464 -12.926 1.00 65.44 77 ASP A O 1
ATOM 621 N N . LYS A 1 78 ? -19.541 10.883 -14.251 1.00 56.38 78 LYS A N 1
ATOM 622 C CA . LYS A 1 78 ? -18.699 11.407 -13.159 1.00 56.38 78 LYS A CA 1
ATOM 623 C C . LYS A 1 78 ? -19.209 12.725 -12.568 1.00 56.38 78 LYS A C 1
ATOM 625 O O . LYS A 1 78 ? -19.102 12.935 -11.360 1.00 56.38 78 LYS A O 1
ATOM 630 N N . THR A 1 79 ? -19.764 13.605 -13.401 1.00 63.19 79 THR A N 1
ATOM 631 C CA . THR A 1 79 ? -20.165 14.963 -12.989 1.00 63.19 79 THR A CA 1
ATOM 632 C C . THR A 1 79 ? -21.670 15.061 -12.749 1.00 63.19 79 THR A C 1
ATOM 634 O O . THR A 1 79 ? -22.105 15.718 -11.802 1.00 63.19 79 THR A O 1
ATOM 637 N N . ASN A 1 80 ? -22.488 14.361 -13.542 1.00 72.38 80 ASN A N 1
ATOM 638 C CA . ASN A 1 80 ? -23.941 14.496 -13.434 1.00 72.38 80 ASN A CA 1
ATOM 639 C C . ASN A 1 80 ? -24.529 13.784 -12.218 1.00 72.38 80 ASN A C 1
ATOM 641 O O . ASN A 1 80 ? -25.490 14.305 -11.662 1.00 72.38 80 ASN A O 1
ATOM 645 N N . ILE A 1 81 ? -23.961 12.664 -11.747 1.00 75.19 81 ILE A N 1
ATOM 646 C CA . ILE A 1 81 ? -24.454 12.033 -10.510 1.00 75.19 81 ILE A CA 1
ATOM 647 C C . ILE A 1 81 ? -24.236 12.955 -9.296 1.00 75.19 81 ILE A C 1
ATOM 649 O O . ILE A 1 81 ? -25.125 13.106 -8.457 1.00 75.19 81 ILE A O 1
ATOM 653 N N . GLY A 1 82 ? -23.098 13.664 -9.268 1.00 72.00 82 GLY A N 1
ATOM 654 C CA . GLY A 1 82 ? -22.791 14.697 -8.277 1.00 72.00 82 GLY A CA 1
ATOM 655 C C . GLY A 1 82 ? -23.720 15.910 -8.373 1.00 72.00 82 GLY A C 1
ATOM 656 O O . GLY A 1 82 ? -24.266 16.337 -7.356 1.00 72.00 82 GLY A O 1
ATOM 657 N N . ASN A 1 83 ? -23.968 16.421 -9.584 1.00 77.44 83 ASN A N 1
ATOM 658 C CA . ASN A 1 83 ? -24.908 17.526 -9.813 1.00 77.44 83 ASN A CA 1
ATOM 659 C C . ASN A 1 83 ? -26.349 17.143 -9.447 1.00 77.44 83 ASN A C 1
ATOM 661 O O . ASN A 1 83 ? -27.033 17.906 -8.770 1.00 77.44 83 ASN A O 1
ATOM 665 N N . ALA A 1 84 ? -26.785 15.930 -9.788 1.00 76.81 84 ALA A N 1
ATOM 666 C CA . ALA A 1 84 ? -28.100 15.418 -9.423 1.00 76.81 84 ALA A CA 1
ATOM 667 C C . ALA A 1 84 ? -28.268 15.335 -7.896 1.00 76.81 84 ALA A C 1
ATOM 669 O O . ALA A 1 84 ? -29.336 15.649 -7.366 1.00 76.81 84 ALA A O 1
ATOM 670 N N . LYS A 1 85 ? -27.205 14.992 -7.150 1.00 75.19 85 LYS A N 1
ATOM 671 C CA . LYS A 1 85 ? -27.223 15.061 -5.681 1.00 75.19 85 LYS A CA 1
ATOM 672 C C . LYS A 1 85 ? -27.496 16.479 -5.174 1.00 75.19 85 LYS A C 1
ATOM 674 O O . LYS A 1 85 ? -28.282 16.636 -4.238 1.00 75.19 85 LYS A O 1
ATOM 679 N N . ILE A 1 86 ? -26.866 17.488 -5.781 1.00 78.56 86 ILE A N 1
ATOM 680 C CA . ILE A 1 86 ? -27.033 18.909 -5.429 1.00 78.56 86 ILE A CA 1
ATOM 681 C C . ILE A 1 86 ? -28.452 19.392 -5.763 1.00 78.56 86 ILE A C 1
ATOM 683 O O . ILE A 1 86 ? -29.062 20.086 -4.952 1.00 78.56 86 ILE A O 1
ATOM 687 N N . GLU A 1 87 ? -29.016 18.960 -6.892 1.00 81.25 87 GLU A N 1
ATOM 688 C CA . GLU A 1 87 ? -30.395 19.270 -7.305 1.00 81.25 87 GLU A CA 1
ATOM 689 C C . GLU A 1 87 ? -31.478 18.530 -6.497 1.00 81.25 87 GLU A C 1
ATOM 691 O O . GLU A 1 87 ? -32.673 18.755 -6.685 1.00 81.25 87 GLU A O 1
ATOM 696 N N . GLY A 1 88 ? -31.088 17.683 -5.541 1.00 80.31 88 GLY A N 1
ATOM 697 C CA . GLY A 1 88 ? -32.011 17.078 -4.583 1.00 80.31 88 GLY A CA 1
ATOM 698 C C . GLY A 1 88 ? -32.470 15.664 -4.925 1.00 80.31 88 GLY A C 1
ATOM 699 O O . GLY A 1 88 ? -33.396 15.182 -4.274 1.00 80.31 88 GLY A O 1
ATOM 700 N N . LEU A 1 89 ? -31.790 14.962 -5.842 1.00 82.69 89 LEU A N 1
ATOM 701 C CA . LEU A 1 89 ? -32.043 13.555 -6.190 1.00 82.69 89 LEU A CA 1
ATOM 702 C C . LEU A 1 89 ? -32.311 12.642 -4.969 1.00 82.69 89 LEU A C 1
ATOM 704 O O . LEU A 1 89 ? -33.272 11.870 -5.029 1.00 82.69 89 LEU A O 1
ATOM 708 N N . PRO A 1 90 ? -31.570 12.737 -3.837 1.00 78.94 90 PRO A N 1
ATOM 709 C CA . PRO A 1 90 ? -31.843 11.896 -2.673 1.00 78.94 90 PRO A CA 1
ATOM 710 C C . PRO A 1 90 ? -33.231 12.117 -2.063 1.00 78.94 90 PRO A C 1
ATOM 712 O O . PRO A 1 90 ? -33.866 11.169 -1.607 1.00 78.94 90 PRO A O 1
ATOM 715 N N . LYS A 1 91 ? -33.724 13.362 -2.087 1.00 76.69 91 LYS A N 1
ATOM 716 C CA . LYS A 1 91 ? -35.056 13.715 -1.581 1.00 76.69 91 LYS A CA 1
ATOM 717 C C . LYS A 1 91 ? -36.156 13.243 -2.529 1.00 76.69 91 LYS A C 1
ATOM 719 O O . LYS A 1 91 ? -37.196 12.799 -2.059 1.00 76.69 91 LYS A O 1
ATOM 724 N N . THR A 1 92 ? -35.927 13.313 -3.840 1.00 82.88 92 THR A N 1
ATOM 725 C CA . THR A 1 92 ? -36.919 12.943 -4.864 1.00 82.88 92 THR A CA 1
ATOM 726 C C . THR A 1 92 ? -37.123 11.432 -4.961 1.00 82.88 92 THR A C 1
ATOM 728 O O . THR A 1 92 ? -38.246 10.975 -5.145 1.00 82.88 92 THR A O 1
ATOM 731 N N . LEU A 1 93 ? -36.046 10.653 -4.811 1.00 80.75 93 LEU A N 1
ATOM 732 C CA . LEU A 1 93 ? -36.078 9.185 -4.848 1.00 80.75 93 LEU A CA 1
ATOM 733 C C . LEU A 1 93 ? -36.259 8.540 -3.465 1.00 80.75 93 LEU A C 1
ATOM 735 O O . LEU A 1 93 ? -36.333 7.318 -3.374 1.00 80.75 93 LEU A O 1
ATOM 739 N N . ASN A 1 94 ? -36.332 9.343 -2.397 1.00 82.50 94 ASN A N 1
ATOM 740 C CA . ASN A 1 94 ? -36.394 8.888 -1.006 1.00 82.50 94 ASN A CA 1
ATOM 741 C C . ASN A 1 94 ? -35.269 7.892 -0.642 1.00 82.50 94 ASN A C 1
ATOM 743 O O . ASN A 1 94 ? -35.486 6.934 0.100 1.00 82.50 94 ASN A O 1
ATOM 747 N N . ILE A 1 95 ? -34.071 8.112 -1.194 1.00 82.62 95 ILE A N 1
ATOM 748 C CA . ILE A 1 95 ? -32.887 7.277 -0.963 1.00 82.62 95 ILE A CA 1
ATOM 749 C C . ILE A 1 95 ? -32.022 7.883 0.139 1.00 82.62 95 ILE A C 1
ATOM 751 O O . ILE A 1 95 ? -31.859 9.105 0.236 1.00 82.62 95 ILE A O 1
ATOM 755 N N . SER A 1 96 ? -31.433 7.035 0.978 1.00 80.44 96 SER A N 1
ATOM 756 C CA . SER A 1 96 ? -30.513 7.508 2.003 1.00 80.44 96 SER A CA 1
ATOM 757 C C . SER A 1 96 ? -29.181 7.943 1.379 1.00 80.44 96 SER A C 1
ATOM 759 O O . SER A 1 96 ? -28.796 7.534 0.283 1.00 80.44 96 SER A O 1
ATOM 761 N N . ASN A 1 97 ? -28.408 8.752 2.110 1.00 75.81 97 ASN A N 1
ATOM 762 C CA . ASN A 1 97 ? -27.036 9.078 1.702 1.00 75.81 97 ASN A CA 1
ATOM 763 C C . ASN A 1 97 ? -26.140 7.830 1.580 1.00 75.81 97 ASN A C 1
ATOM 765 O O . ASN A 1 97 ? -25.127 7.887 0.888 1.00 75.81 97 ASN A O 1
ATOM 769 N N . ILE A 1 98 ? -26.484 6.733 2.268 1.00 77.44 98 ILE A N 1
ATOM 770 C CA . ILE A 1 98 ? -25.767 5.459 2.152 1.00 77.44 98 ILE A CA 1
ATOM 771 C C . ILE A 1 98 ? -26.079 4.837 0.794 1.00 77.44 98 ILE A C 1
ATOM 773 O O . ILE A 1 98 ? -25.146 4.529 0.067 1.00 77.44 98 ILE A O 1
ATOM 777 N N . ASP A 1 99 ? -27.353 4.760 0.411 1.00 76.38 99 ASP A N 1
ATOM 778 C CA . ASP A 1 99 ? -27.782 4.177 -0.869 1.00 76.38 99 ASP A CA 1
ATOM 779 C C . ASP A 1 99 ? -27.201 4.940 -2.064 1.00 76.38 99 ASP A C 1
ATOM 781 O O . ASP A 1 99 ? -26.743 4.337 -3.031 1.00 76.38 99 ASP A O 1
ATOM 785 N N . TYR A 1 100 ? -27.134 6.273 -1.966 1.00 80.06 100 TYR A N 1
ATOM 786 C CA . TYR A 1 100 ? -26.457 7.104 -2.963 1.00 80.06 100 TYR A CA 1
ATOM 787 C C . TYR A 1 100 ? -24.968 6.748 -3.086 1.00 80.06 100 TYR A C 1
ATOM 789 O O . TYR A 1 100 ? -24.453 6.587 -4.191 1.00 80.06 100 TYR A O 1
ATOM 797 N N . ASN A 1 101 ? -24.261 6.622 -1.958 1.00 78.19 101 ASN A N 1
ATOM 798 C CA . ASN A 1 101 ? -22.841 6.278 -1.977 1.00 78.19 101 ASN A CA 1
ATOM 799 C C . ASN A 1 101 ? -22.624 4.847 -2.492 1.00 78.19 101 ASN A C 1
ATOM 801 O O . ASN A 1 101 ? -21.701 4.635 -3.266 1.00 78.19 101 ASN A O 1
ATOM 805 N N . VAL A 1 102 ? -23.499 3.898 -2.139 1.00 76.75 102 VAL A N 1
ATOM 806 C CA . VAL A 1 102 ? -23.484 2.526 -2.669 1.00 76.75 102 VAL A CA 1
ATOM 807 C C . VAL A 1 102 ? -23.667 2.533 -4.188 1.00 76.75 102 VAL A C 1
ATOM 809 O O . VAL A 1 102 ? -22.887 1.895 -4.888 1.00 76.75 102 VAL A O 1
ATOM 812 N N . ALA A 1 103 ? -24.625 3.303 -4.716 1.00 74.50 103 ALA A N 1
ATOM 813 C CA . ALA A 1 103 ? -24.855 3.419 -6.156 1.00 74.50 103 ALA A CA 1
ATOM 814 C C . ALA A 1 103 ? -23.623 3.954 -6.905 1.00 74.50 103 ALA A C 1
ATOM 816 O O . ALA A 1 103 ? -23.265 3.427 -7.954 1.00 74.50 103 ALA A O 1
ATOM 817 N N . VAL A 1 104 ? -22.932 4.951 -6.343 1.00 72.38 104 VAL A N 1
ATOM 818 C CA . VAL A 1 104 ? -21.681 5.480 -6.911 1.00 72.38 104 VAL A CA 1
ATOM 819 C C . VAL A 1 104 ? -20.544 4.455 -6.807 1.00 72.38 104 VAL A C 1
ATOM 821 O O . VAL A 1 104 ? -19.781 4.286 -7.755 1.00 72.38 104 VAL A O 1
ATOM 824 N N . SER A 1 105 ? -20.435 3.737 -5.687 1.00 69.44 105 SER A N 1
ATOM 825 C CA . SER A 1 105 ? -19.405 2.714 -5.477 1.00 69.44 105 SER A CA 1
ATOM 826 C C . SER A 1 105 ? -19.520 1.531 -6.443 1.00 69.44 105 SER A C 1
ATOM 828 O O . SER A 1 105 ? -18.499 0.930 -6.767 1.00 69.44 105 SER A O 1
ATOM 830 N N . ILE A 1 106 ? -20.714 1.225 -6.965 1.00 72.94 106 ILE A N 1
ATOM 831 C CA . ILE A 1 106 ? -20.898 0.159 -7.965 1.00 72.94 106 ILE A CA 1
ATOM 832 C C . ILE A 1 106 ? -20.096 0.427 -9.245 1.00 72.94 106 ILE A C 1
ATOM 834 O O . ILE A 1 106 ? -19.544 -0.509 -9.817 1.00 72.94 106 ILE A O 1
ATOM 838 N N . PHE A 1 107 ? -19.930 1.688 -9.652 1.00 65.00 107 PHE A N 1
ATOM 839 C CA . PHE A 1 107 ? -19.123 2.049 -10.826 1.00 65.00 107 PHE A CA 1
ATOM 840 C C . PHE A 1 107 ? -17.614 1.835 -10.626 1.00 65.00 107 PHE A C 1
ATOM 842 O O . PHE A 1 107 ? -16.870 1.765 -11.603 1.00 65.00 107 PHE A O 1
ATOM 849 N N . PHE A 1 108 ? -17.152 1.686 -9.380 1.00 61.09 108 PHE A N 1
ATOM 850 C CA . PHE A 1 108 ? -15.760 1.351 -9.075 1.00 61.09 108 PHE A CA 1
ATOM 851 C C . PHE A 1 108 ? -15.487 -0.156 -9.122 1.00 61.09 108 PHE A C 1
ATOM 853 O O . PHE A 1 108 ? -14.345 -0.544 -9.356 1.00 61.09 108 PHE A O 1
ATOM 860 N N . ILE A 1 109 ? -16.508 -1.008 -8.957 1.00 61.53 109 ILE A N 1
ATOM 861 C CA . ILE A 1 109 ? -16.337 -2.470 -8.950 1.00 61.53 109 ILE A CA 1
ATOM 862 C C . ILE A 1 109 ? -15.686 -2.974 -10.257 1.00 61.53 109 ILE A C 1
ATOM 864 O O . ILE A 1 109 ? -14.671 -3.661 -10.161 1.00 61.53 109 ILE A O 1
ATOM 868 N N . PRO A 1 110 ? -16.148 -2.598 -11.471 1.00 58.41 110 PRO A N 1
ATOM 869 C CA . PRO A 1 110 ? -15.502 -3.030 -12.714 1.00 58.41 110 PRO A CA 1
ATOM 870 C C . PRO A 1 110 ? -14.050 -2.557 -12.841 1.00 58.41 110 PRO A C 1
ATOM 872 O O . PRO A 1 110 ? -13.215 -3.276 -13.379 1.00 58.41 110 PRO A O 1
ATOM 875 N N . PHE A 1 111 ? -13.743 -1.357 -12.337 1.00 57.47 111 PHE A N 1
ATOM 876 C CA . PHE A 1 111 ? -12.387 -0.805 -12.353 1.00 57.47 111 PHE A CA 1
ATOM 877 C C . PHE A 1 111 ? -11.430 -1.620 -11.479 1.00 57.47 111 PHE A C 1
ATOM 879 O O . PHE A 1 111 ? -10.314 -1.901 -11.898 1.00 57.47 111 PHE A O 1
ATOM 886 N N . VAL A 1 112 ? -11.879 -2.030 -10.290 1.00 55.53 112 VAL A N 1
ATOM 887 C CA . VAL A 1 112 ? -11.079 -2.853 -9.372 1.00 55.53 112 VAL A CA 1
ATOM 888 C C . VAL A 1 112 ? -10.897 -4.273 -9.916 1.00 55.53 112 VAL A C 1
ATOM 890 O O . VAL A 1 112 ? -9.794 -4.808 -9.852 1.00 55.53 112 VAL A O 1
ATOM 893 N N . LEU A 1 113 ? -11.947 -4.868 -10.492 1.00 55.69 113 LEU A N 1
ATOM 894 C CA . LEU A 1 113 ? -11.890 -6.228 -11.042 1.00 55.69 113 LEU A CA 1
ATOM 895 C C . LEU A 1 113 ? -11.003 -6.329 -12.292 1.00 55.69 113 LEU A C 1
ATOM 897 O O . LEU A 1 113 ? -10.316 -7.327 -12.477 1.00 55.69 113 LEU A O 1
ATOM 901 N N . ALA A 1 114 ? -10.963 -5.292 -13.133 1.00 57.56 114 ALA A N 1
ATOM 902 C CA . ALA A 1 114 ? -10.181 -5.317 -14.369 1.00 57.56 114 ALA A CA 1
ATOM 903 C C . ALA A 1 114 ? -8.651 -5.282 -14.152 1.00 57.56 114 ALA A C 1
ATOM 905 O O . ALA A 1 114 ? -7.901 -5.666 -15.056 1.00 57.56 114 ALA A O 1
ATOM 906 N N . GLU A 1 115 ? -8.172 -4.827 -12.987 1.00 57.38 115 GLU A N 1
ATOM 907 C CA . GLU A 1 115 ? -6.734 -4.750 -12.677 1.00 57.38 115 GLU A CA 1
ATOM 908 C C . GLU A 1 115 ? -6.174 -6.014 -12.004 1.00 57.38 115 GLU A C 1
ATOM 910 O O . GLU A 1 115 ? -4.965 -6.259 -12.094 1.00 57.38 115 GLU A O 1
ATOM 915 N N . GLY A 1 116 ? -7.034 -6.826 -11.379 1.00 59.00 116 GLY A N 1
ATOM 916 C CA . GLY A 1 116 ? -6.658 -8.092 -10.748 1.00 59.00 116 GLY A CA 1
ATOM 917 C C . GLY A 1 116 ? -6.298 -9.195 -11.741 1.00 59.00 116 GLY A C 1
ATOM 918 O O . GLY A 1 116 ? -6.501 -9.072 -12.952 1.00 59.00 116 GLY A O 1
ATOM 919 N N . TYR A 1 117 ? -5.728 -10.285 -11.225 1.00 63.81 117 TYR A N 1
ATOM 920 C CA . TYR A 1 117 ? -5.429 -11.470 -12.027 1.00 63.81 117 TYR A CA 1
ATOM 921 C C . TYR A 1 117 ? -6.699 -12.119 -12.608 1.00 63.81 117 TYR A C 1
ATOM 923 O O . TYR A 1 117 ? -6.715 -12.493 -13.780 1.00 63.81 117 TYR A O 1
ATOM 931 N N . ALA A 1 118 ? -7.762 -12.229 -11.811 1.00 71.19 118 ALA A N 1
ATOM 932 C CA . ALA A 1 118 ? -9.060 -12.758 -12.213 1.00 71.19 118 ALA A CA 1
ATOM 933 C C . ALA A 1 118 ? -10.193 -12.072 -11.432 1.00 71.19 118 ALA A C 1
ATOM 935 O O . ALA A 1 118 ? -9.965 -11.519 -10.363 1.00 71.19 118 ALA A O 1
ATOM 936 N N . ASP A 1 119 ? -11.437 -12.186 -11.904 1.00 72.12 119 ASP A N 1
ATOM 937 C CA . ASP A 1 119 ? -12.608 -11.582 -11.237 1.00 72.12 119 ASP A CA 1
ATOM 938 C C . ASP A 1 119 ? -12.784 -12.025 -9.770 1.00 72.12 119 ASP A C 1
ATOM 940 O O . ASP A 1 119 ? -13.398 -11.325 -8.969 1.00 72.12 119 ASP A O 1
ATOM 944 N N . ALA A 1 120 ? -12.270 -13.207 -9.422 1.00 77.50 120 ALA A N 1
ATOM 945 C CA . ALA A 1 120 ? -12.325 -13.773 -8.076 1.00 77.50 120 ALA A CA 1
ATOM 946 C C . ALA A 1 120 ? -10.991 -13.680 -7.311 1.00 77.50 120 ALA A C 1
ATOM 948 O O . ALA A 1 120 ? -10.906 -14.220 -6.210 1.00 77.50 120 ALA A O 1
ATOM 949 N N . SER A 1 121 ? -9.953 -13.058 -7.884 1.00 83.50 121 SER A N 1
ATOM 950 C CA . SER A 1 121 ? -8.652 -12.911 -7.229 1.00 83.50 121 SER A CA 1
ATOM 951 C C . SER A 1 121 ? -8.596 -11.656 -6.364 1.00 83.50 121 SER A C 1
ATOM 953 O O . SER A 1 121 ? -9.300 -10.669 -6.598 1.00 83.50 121 SER A O 1
ATOM 955 N N . THR A 1 122 ? -7.737 -11.676 -5.349 1.00 87.62 122 THR A N 1
ATOM 956 C CA . THR A 1 122 ? -7.535 -10.528 -4.472 1.00 87.62 122 THR A CA 1
ATOM 957 C C . THR A 1 122 ? -6.334 -9.706 -4.933 1.00 87.62 122 THR A C 1
ATOM 959 O O . THR A 1 122 ? -5.201 -9.893 -4.482 1.00 87.62 122 THR A O 1
ATOM 962 N N . TRP A 1 123 ? -6.592 -8.716 -5.784 1.00 91.06 123 TRP A N 1
ATOM 963 C CA . TRP A 1 123 ? -5.591 -7.718 -6.151 1.00 91.06 123 TRP A CA 1
ATOM 964 C C . TRP A 1 123 ? -5.136 -6.907 -4.928 1.00 91.06 123 TRP A C 1
ATOM 966 O O . TRP A 1 123 ? -5.935 -6.217 -4.281 1.00 91.06 123 TRP A O 1
ATOM 976 N N . SER A 1 124 ? -3.840 -6.959 -4.608 1.00 93.19 124 SER A N 1
ATOM 977 C CA . SER A 1 124 ? -3.342 -6.472 -3.316 1.00 93.19 124 SER A CA 1
ATOM 978 C C . SER A 1 124 ? -3.487 -4.960 -3.151 1.00 93.19 124 SER A C 1
ATOM 980 O O . SER A 1 124 ? -3.872 -4.494 -2.076 1.00 93.19 124 SER A O 1
ATOM 982 N N . ARG A 1 125 ? -3.277 -4.172 -4.214 1.00 93.00 125 ARG A N 1
ATOM 983 C CA . ARG A 1 125 ? -3.508 -2.720 -4.160 1.00 93.00 125 ARG A CA 1
ATOM 984 C C . ARG A 1 125 ? -4.988 -2.363 -4.059 1.00 93.00 125 ARG A C 1
ATOM 986 O O . ARG A 1 125 ? -5.317 -1.413 -3.354 1.00 93.00 125 ARG A O 1
ATOM 993 N N . GLY A 1 126 ? -5.884 -3.131 -4.675 1.00 87.94 126 GLY A N 1
ATOM 994 C CA . GLY A 1 126 ? -7.331 -2.963 -4.497 1.00 87.94 126 GLY A CA 1
ATOM 995 C C . GLY A 1 126 ? -7.741 -3.147 -3.038 1.00 87.94 126 GLY A C 1
ATOM 996 O O . GLY A 1 126 ? -8.455 -2.316 -2.475 1.00 87.94 126 GLY A O 1
ATOM 997 N N . GLN A 1 127 ? -7.191 -4.177 -2.392 1.00 91.88 127 GLN A N 1
ATOM 998 C CA . GLN A 1 127 ? -7.392 -4.414 -0.966 1.00 91.88 127 GLN A CA 1
ATOM 999 C C . GLN A 1 127 ? -6.814 -3.280 -0.103 1.00 91.88 127 GLN A C 1
ATOM 1001 O O . GLN A 1 127 ? -7.476 -2.805 0.819 1.00 91.88 127 GLN A O 1
ATOM 1006 N N . ALA A 1 128 ? -5.613 -2.791 -0.424 1.00 95.31 128 ALA A N 1
ATOM 1007 C CA . ALA A 1 128 ? -5.001 -1.657 0.268 1.00 95.31 128 ALA A CA 1
ATOM 1008 C C . ALA A 1 128 ? -5.860 -0.381 0.174 1.00 95.31 128 ALA A C 1
ATOM 1010 O O . ALA A 1 128 ? -6.040 0.330 1.169 1.00 95.31 128 ALA A O 1
ATOM 1011 N N . TRP A 1 129 ? -6.457 -0.122 -0.995 1.00 91.69 129 TRP A N 1
ATOM 1012 C CA . TRP A 1 129 ? -7.394 0.983 -1.186 1.00 91.69 129 TRP A CA 1
ATOM 1013 C C . TRP A 1 129 ? -8.666 0.840 -0.361 1.00 91.69 129 TRP A C 1
ATOM 1015 O O . TRP A 1 129 ? -9.137 1.839 0.181 1.00 91.69 129 TRP A O 1
ATOM 1025 N N . ALA A 1 130 ? -9.203 -0.374 -0.224 1.00 86.88 130 ALA A N 1
ATOM 1026 C CA . ALA A 1 130 ? -10.356 -0.618 0.635 1.00 86.88 130 ALA A CA 1
ATOM 1027 C C . ALA A 1 130 ? -10.041 -0.268 2.098 1.00 86.88 130 ALA A C 1
ATOM 1029 O O . ALA A 1 130 ? -10.816 0.452 2.729 1.00 86.88 130 ALA A O 1
ATOM 1030 N N . ILE A 1 131 ? -8.879 -0.687 2.617 1.00 95.69 131 ILE A N 1
ATOM 1031 C CA . ILE A 1 131 ? -8.444 -0.366 3.988 1.00 95.69 131 ILE A CA 1
ATOM 1032 C C . ILE A 1 131 ? -8.378 1.150 4.185 1.00 95.69 131 ILE A C 1
ATOM 1034 O O . ILE A 1 131 ? -9.032 1.696 5.076 1.00 95.69 131 ILE A O 1
ATOM 1038 N N . LEU A 1 132 ? -7.607 1.842 3.340 1.00 95.06 132 LEU A N 1
ATOM 1039 C CA . LEU A 1 132 ? -7.398 3.282 3.462 1.00 95.06 132 LEU A CA 1
ATOM 1040 C C . LEU A 1 132 ? -8.702 4.068 3.255 1.00 95.06 132 LEU A C 1
ATOM 1042 O O . LEU A 1 132 ? -9.020 4.963 4.039 1.00 95.06 132 LEU A O 1
ATOM 1046 N N . GLY A 1 133 ? -9.475 3.719 2.227 1.00 86.19 133 GLY A N 1
ATOM 1047 C CA . GLY A 1 133 ? -10.713 4.399 1.857 1.00 86.19 133 GLY A CA 1
ATOM 1048 C C . GLY A 1 133 ? -11.805 4.266 2.915 1.00 86.19 133 GLY A C 1
ATOM 1049 O O . GLY A 1 133 ? -12.404 5.272 3.310 1.00 86.19 133 GLY A O 1
ATOM 1050 N N . TYR A 1 134 ? -12.044 3.056 3.430 1.00 84.75 134 TYR A N 1
ATOM 1051 C CA . TYR A 1 134 ? -13.024 2.854 4.496 1.00 84.75 134 TYR A CA 1
ATOM 1052 C C . TYR A 1 134 ? -12.576 3.492 5.815 1.00 84.75 134 TYR A C 1
ATOM 1054 O O . TYR A 1 134 ? -13.386 4.165 6.459 1.00 84.75 134 TYR A O 1
ATOM 1062 N N . ALA A 1 135 ? -11.291 3.393 6.179 1.00 91.88 135 ALA A N 1
ATOM 1063 C CA . ALA A 1 135 ? -10.765 4.050 7.376 1.00 91.88 135 ALA A CA 1
ATOM 1064 C C . ALA A 1 135 ? -10.931 5.579 7.296 1.00 91.88 135 ALA A C 1
ATOM 1066 O O . ALA A 1 135 ? -11.428 6.214 8.230 1.00 91.88 135 ALA A O 1
ATOM 1067 N N . GLN A 1 136 ? -10.601 6.180 6.150 1.00 91.06 136 GLN A N 1
ATOM 1068 C CA . GLN A 1 136 ? -10.770 7.615 5.919 1.00 91.06 136 GLN A CA 1
ATOM 1069 C C . GLN A 1 136 ? -12.251 8.031 5.926 1.00 91.06 136 GLN A C 1
ATOM 1071 O O . GLN A 1 136 ? -12.612 9.059 6.507 1.00 91.06 136 GLN A O 1
ATOM 1076 N N . THR A 1 137 ? -13.130 7.210 5.348 1.00 79.19 137 THR A N 1
ATOM 1077 C CA . THR A 1 137 ? -14.579 7.456 5.349 1.00 79.19 137 THR A CA 1
ATOM 1078 C C . THR A 1 137 ? -15.151 7.395 6.763 1.00 79.19 137 THR A C 1
ATOM 1080 O O . THR A 1 137 ? -15.966 8.247 7.131 1.00 79.19 137 THR A O 1
ATOM 1083 N N . TYR A 1 138 ? -14.703 6.450 7.595 1.00 88.62 138 TYR A N 1
ATOM 1084 C CA . TYR A 1 138 ? -15.049 6.433 9.015 1.00 88.62 138 TYR A CA 1
ATOM 1085 C C . TYR A 1 138 ? -14.600 7.722 9.704 1.00 88.62 138 TYR A C 1
ATOM 1087 O O . TYR A 1 138 ? -15.377 8.314 10.450 1.00 88.62 138 TYR A O 1
ATOM 1095 N N . MET A 1 139 ? -13.391 8.217 9.421 1.00 86.81 139 MET A N 1
ATOM 1096 C CA . MET A 1 139 ? -12.907 9.447 10.049 1.00 86.81 139 MET A CA 1
ATOM 1097 C C . MET A 1 139 ? -13.812 10.653 9.787 1.00 86.81 139 MET A C 1
ATOM 1099 O O . MET A 1 139 ? -13.997 11.450 10.709 1.00 86.81 139 MET A O 1
ATOM 1103 N N . TRP A 1 140 ? -14.418 10.751 8.602 1.00 86.25 140 TRP A N 1
ATOM 1104 C CA . TRP A 1 140 ? -15.351 11.828 8.253 1.00 86.25 140 TRP A CA 1
ATOM 1105 C C . TRP A 1 140 ? -16.784 11.590 8.725 1.00 86.25 140 TRP A C 1
ATOM 1107 O O . TRP A 1 140 ? -17.453 12.519 9.167 1.00 86.25 140 TRP A O 1
ATOM 1117 N N . THR A 1 141 ? -17.276 10.360 8.609 1.00 84.12 141 THR A N 1
ATOM 1118 C CA . THR A 1 141 ? -18.703 10.056 8.810 1.00 84.12 141 THR A CA 1
ATOM 1119 C C . THR A 1 141 ? -19.028 9.538 10.205 1.00 84.12 141 THR A C 1
ATOM 1121 O O . THR A 1 141 ? -20.185 9.595 10.614 1.00 84.12 141 THR A O 1
ATOM 1124 N N . LYS A 1 142 ? -18.028 8.995 10.911 1.00 90.56 142 LYS A N 1
ATOM 1125 C CA . LYS A 1 142 ? -18.142 8.281 12.194 1.00 90.56 142 LYS A CA 1
ATOM 1126 C C . LYS A 1 142 ? -19.127 7.103 12.179 1.00 90.56 142 LYS A C 1
ATOM 1128 O O . LYS A 1 142 ? -19.556 6.638 13.231 1.00 90.56 142 LYS A O 1
ATOM 1133 N N . LYS A 1 143 ? -19.468 6.597 10.991 1.00 78.56 143 LYS A N 1
ATOM 1134 C CA . LYS A 1 143 ? -20.353 5.444 10.793 1.00 78.56 143 LYS A CA 1
ATOM 1135 C C . LYS A 1 143 ? -19.593 4.138 10.977 1.00 78.56 143 LYS A C 1
ATOM 1137 O O . LYS A 1 143 ? -18.618 3.888 10.268 1.00 78.56 143 LYS A O 1
ATOM 1142 N N . ARG A 1 144 ? -20.025 3.327 11.942 1.00 86.25 144 ARG A N 1
ATOM 1143 C CA . ARG A 1 144 ? -19.284 2.148 12.407 1.00 86.25 144 ARG A CA 1
ATOM 1144 C C . ARG A 1 144 ? -19.105 1.088 11.323 1.00 86.25 144 ARG A C 1
ATOM 1146 O O . ARG A 1 144 ? -18.081 0.423 11.309 1.00 86.25 144 ARG A O 1
ATOM 1153 N N . GLU A 1 145 ? -20.024 1.010 10.369 1.00 83.25 145 GLU A N 1
ATOM 1154 C CA . GLU A 1 145 ? -19.966 0.074 9.247 1.00 83.25 145 GLU A CA 1
ATOM 1155 C C . GLU A 1 145 ? -18.674 0.240 8.435 1.00 83.25 145 GLU A C 1
ATOM 1157 O O . GLU A 1 145 ? -18.083 -0.744 7.998 1.00 83.25 145 GLU A O 1
ATOM 1162 N N . PHE A 1 146 ? -18.187 1.477 8.281 1.00 80.56 146 PHE A N 1
ATOM 1163 C CA . PHE A 1 146 ? -16.922 1.737 7.593 1.00 80.56 146 PHE A CA 1
ATOM 1164 C C . PHE A 1 146 ? -15.705 1.369 8.440 1.00 80.56 146 PHE A C 1
ATOM 1166 O O . PHE A 1 146 ? -14.703 0.923 7.891 1.00 80.56 146 PHE A O 1
ATOM 1173 N N . LEU A 1 147 ? -15.781 1.528 9.763 1.00 87.88 147 LEU A N 1
ATOM 1174 C CA . LEU A 1 147 ? -14.708 1.085 10.650 1.00 87.88 147 LEU A CA 1
ATOM 1175 C C . LEU A 1 147 ? -14.592 -0.439 10.628 1.00 87.88 147 LEU A C 1
ATOM 1177 O O . LEU A 1 147 ? -13.498 -0.961 10.448 1.00 87.88 147 LEU A O 1
ATOM 1181 N N . ASP A 1 148 ? -15.718 -1.137 10.759 1.00 82.62 148 ASP A N 1
ATOM 1182 C CA . ASP A 1 148 ? -15.759 -2.597 10.772 1.00 82.62 148 ASP A CA 1
ATOM 1183 C C . ASP A 1 148 ? -15.285 -3.166 9.420 1.00 82.62 148 ASP A C 1
ATOM 1185 O O . ASP A 1 148 ? -14.474 -4.093 9.395 1.00 82.62 148 ASP A O 1
ATOM 1189 N N . ALA A 1 149 ? -15.698 -2.558 8.298 1.00 82.69 149 ALA A N 1
ATOM 1190 C CA . ALA A 1 149 ? -15.213 -2.921 6.965 1.00 82.69 149 ALA A CA 1
ATOM 1191 C C . ALA A 1 149 ? -13.702 -2.685 6.802 1.00 82.69 149 ALA A C 1
ATOM 1193 O O . ALA A 1 149 ? -12.997 -3.558 6.298 1.00 82.69 149 ALA A O 1
ATOM 1194 N N . ALA A 1 150 ? -13.186 -1.537 7.253 1.00 89.31 150 ALA A N 1
ATOM 1195 C CA . ALA A 1 150 ? -11.760 -1.227 7.186 1.00 89.31 150 ALA A CA 1
ATOM 1196 C C . ALA A 1 150 ? -10.917 -2.178 8.049 1.00 89.31 150 ALA A C 1
ATOM 1198 O O . ALA A 1 150 ? -9.888 -2.669 7.587 1.00 89.31 150 ALA A O 1
ATOM 1199 N N . CYS A 1 151 ? -11.365 -2.475 9.274 1.00 90.38 151 CYS A N 1
ATOM 1200 C CA . CYS A 1 151 ? -10.726 -3.452 10.153 1.00 90.38 151 CYS A CA 1
ATOM 1201 C C . CYS A 1 151 ? -10.717 -4.842 9.508 1.00 90.38 151 CYS A C 1
ATOM 1203 O O . CYS A 1 151 ? -9.658 -5.452 9.415 1.00 90.38 151 CYS A O 1
ATOM 1205 N N . GLY A 1 152 ? -11.858 -5.324 9.004 1.00 85.38 152 GLY A N 1
ATOM 1206 C CA . GLY A 1 152 ? -11.936 -6.621 8.324 1.00 85.38 152 GLY A CA 1
ATOM 1207 C C . GLY A 1 152 ? -11.032 -6.697 7.091 1.00 85.38 152 GLY A C 1
ATOM 1208 O O . GLY A 1 152 ? -10.335 -7.690 6.892 1.00 85.38 152 GLY A O 1
ATOM 1209 N N . ALA A 1 153 ? -10.973 -5.621 6.302 1.00 91.31 153 ALA A N 1
ATOM 1210 C CA . ALA A 1 153 ? -10.079 -5.532 5.156 1.00 91.31 153 ALA A CA 1
ATOM 1211 C C . ALA A 1 153 ? -8.594 -5.570 5.565 1.00 91.31 153 ALA A C 1
ATOM 1213 O O . ALA A 1 153 ? -7.790 -6.211 4.884 1.00 91.31 153 ALA A O 1
ATOM 1214 N N . ALA A 1 154 ? -8.237 -4.918 6.676 1.00 96.00 154 ALA A N 1
ATOM 1215 C CA . ALA A 1 154 ? -6.880 -4.911 7.213 1.00 96.00 154 ALA A CA 1
ATOM 1216 C C . ALA A 1 154 ? -6.477 -6.284 7.763 1.00 96.00 154 ALA A C 1
ATOM 1218 O O . ALA A 1 154 ? -5.385 -6.755 7.457 1.00 96.00 154 ALA A O 1
ATOM 1219 N N . GLU A 1 155 ? -7.368 -6.958 8.497 1.00 96.06 155 GLU A N 1
ATOM 1220 C CA . GLU A 1 155 ? -7.153 -8.335 8.960 1.00 96.06 155 GLU A CA 1
ATOM 1221 C C . GLU A 1 155 ? -6.908 -9.291 7.800 1.00 96.06 155 GLU A C 1
ATOM 1223 O O . GLU A 1 155 ? -5.964 -10.074 7.829 1.00 96.06 155 GLU A O 1
ATOM 1228 N N . TYR A 1 156 ? -7.739 -9.204 6.761 1.00 93.38 156 TYR A N 1
ATOM 1229 C CA . TYR A 1 156 ? -7.606 -10.049 5.582 1.00 93.38 156 TYR A CA 1
ATOM 1230 C C . TYR A 1 156 ? -6.267 -9.819 4.871 1.00 93.38 156 TYR A C 1
ATOM 1232 O O . TYR A 1 156 ? -5.587 -10.772 4.502 1.00 93.38 156 TYR A O 1
ATOM 1240 N N . PHE A 1 157 ? -5.839 -8.561 4.747 1.00 97.56 157 PHE A N 1
ATOM 1241 C CA . PHE A 1 157 ? -4.543 -8.219 4.161 1.00 97.56 157 PHE A CA 1
ATOM 1242 C C . PHE A 1 157 ? -3.370 -8.758 4.992 1.00 97.56 157 PHE A C 1
ATOM 1244 O O . PHE A 1 157 ? -2.453 -9.354 4.434 1.00 97.56 157 PHE A O 1
ATOM 1251 N N . ILE A 1 158 ? -3.406 -8.603 6.321 1.00 96.94 158 ILE A N 1
ATOM 1252 C CA . ILE A 1 158 ? -2.373 -9.139 7.225 1.00 96.94 158 ILE A CA 1
ATOM 1253 C C . ILE A 1 158 ? -2.327 -10.666 7.140 1.00 96.94 158 ILE A C 1
ATOM 1255 O O . ILE A 1 158 ? -1.247 -11.232 6.998 1.00 96.94 158 ILE A O 1
ATOM 1259 N N . HIS A 1 159 ? -3.487 -11.325 7.151 1.00 95.06 159 HIS A N 1
ATOM 1260 C CA . HIS A 1 159 ? -3.581 -12.776 7.025 1.00 95.06 159 HIS A CA 1
ATOM 1261 C C . HIS A 1 159 ? -2.884 -13.287 5.760 1.00 95.06 159 HIS A C 1
ATOM 1263 O O . HIS A 1 159 ? -2.161 -14.282 5.822 1.00 95.06 159 HIS A O 1
ATOM 1269 N N . TRP A 1 160 ? -3.052 -12.592 4.633 1.00 95.19 160 TRP A N 1
ATOM 1270 C CA . TRP A 1 160 ? -2.368 -12.927 3.388 1.00 95.19 160 TRP A CA 1
ATOM 1271 C C . TRP A 1 160 ? -0.851 -12.771 3.469 1.00 95.19 160 TRP A C 1
ATOM 1273 O O . TRP A 1 160 ? -0.131 -13.641 2.985 1.00 95.19 160 TRP A O 1
ATOM 1283 N N . LEU A 1 161 ? -0.351 -11.709 4.106 1.00 96.12 161 LEU A N 1
ATOM 1284 C CA . LEU A 1 161 ? 1.090 -11.521 4.314 1.00 96.12 161 LEU A CA 1
ATOM 1285 C C . LEU A 1 161 ? 1.680 -12.605 5.229 1.00 96.12 161 LEU A C 1
ATOM 1287 O O . LEU A 1 161 ? 2.741 -13.165 4.953 1.00 96.12 161 LEU A O 1
ATOM 1291 N N . GLU A 1 162 ? 0.986 -12.933 6.317 1.00 95.12 162 GLU A N 1
ATOM 1292 C CA . GLU A 1 162 ? 1.431 -13.935 7.288 1.00 95.12 162 GLU A CA 1
ATOM 1293 C C . GLU A 1 162 ? 1.364 -15.358 6.726 1.00 95.12 162 GLU A C 1
ATOM 1295 O O . GLU A 1 162 ? 2.258 -16.164 6.986 1.00 95.12 162 GLU A O 1
ATOM 1300 N N . SER A 1 163 ? 0.348 -15.652 5.915 1.00 92.81 163 SER A N 1
ATOM 1301 C CA . SER A 1 163 ? 0.123 -16.975 5.317 1.00 92.81 163 SER A CA 1
ATOM 1302 C C . SER A 1 163 ? 0.835 -17.157 3.976 1.00 92.81 163 SER A C 1
ATOM 1304 O O . SER A 1 163 ? 0.742 -18.228 3.374 1.00 92.81 163 SER A O 1
ATOM 1306 N N . ALA A 1 164 ? 1.553 -16.134 3.503 1.00 92.62 164 ALA A N 1
ATOM 1307 C CA . ALA A 1 164 ? 2.257 -16.185 2.235 1.00 92.62 164 ALA A CA 1
ATOM 1308 C C . ALA A 1 164 ? 3.296 -17.331 2.204 1.00 92.62 164 ALA A C 1
ATOM 1310 O O . ALA A 1 164 ? 3.974 -17.589 3.214 1.00 92.62 164 ALA A O 1
ATOM 1311 N N . PRO A 1 165 ? 3.460 -18.012 1.051 1.00 92.19 165 PRO A N 1
ATOM 1312 C CA . PRO A 1 165 ? 4.419 -19.104 0.900 1.00 92.19 165 PRO A CA 1
ATOM 1313 C C . PRO A 1 165 ? 5.852 -18.684 1.231 1.00 92.19 165 PRO A C 1
ATOM 1315 O O . PRO A 1 165 ? 6.250 -17.560 0.958 1.00 92.19 165 PRO A O 1
ATOM 1318 N N . SER A 1 166 ? 6.688 -19.592 1.738 1.00 91.81 166 SER A N 1
ATOM 1319 C CA . SER A 1 166 ? 8.050 -19.247 2.185 1.00 91.81 166 SER A CA 1
ATOM 1320 C C . SER A 1 166 ? 8.966 -18.673 1.098 1.00 91.81 166 SER A C 1
ATOM 1322 O O . SER A 1 166 ? 9.921 -17.980 1.437 1.00 91.81 166 SER A O 1
ATOM 1324 N N . PHE A 1 167 ? 8.692 -18.925 -0.190 1.00 91.88 167 PHE A N 1
ATOM 1325 C CA . PHE A 1 167 ? 9.464 -18.346 -1.299 1.00 91.88 167 PHE A CA 1
ATOM 1326 C C . PHE A 1 167 ? 9.349 -16.817 -1.370 1.00 91.88 167 PHE A C 1
ATOM 1328 O O . PHE A 1 167 ? 10.133 -16.161 -2.054 1.00 91.88 167 PHE A O 1
ATOM 1335 N N . VAL A 1 168 ? 8.377 -16.223 -0.668 1.00 92.62 168 VAL A N 1
ATOM 1336 C CA . VAL A 1 168 ? 8.262 -14.769 -0.604 1.00 92.62 168 VAL A CA 1
ATOM 1337 C C . VAL A 1 168 ? 9.363 -14.131 0.249 1.00 92.62 168 VAL A C 1
ATOM 1339 O O . VAL A 1 168 ? 9.626 -12.935 0.133 1.00 92.62 168 VAL A O 1
ATOM 1342 N N . GLU A 1 169 ? 10.021 -14.900 1.107 1.00 93.31 169 GLU A N 1
ATOM 1343 C CA . GLU A 1 169 ? 11.087 -14.386 1.952 1.00 93.31 169 GLU A CA 1
ATOM 1344 C C . GLU A 1 169 ? 12.431 -14.465 1.231 1.00 93.31 169 GLU A C 1
ATOM 1346 O O . GLU A 1 169 ? 12.799 -15.495 0.667 1.00 93.31 169 GLU A O 1
ATOM 1351 N N . LYS A 1 170 ? 13.215 -13.391 1.316 1.00 90.75 170 LYS A N 1
ATOM 1352 C CA . LYS A 1 170 ? 14.630 -13.400 0.947 1.00 90.75 170 LYS A CA 1
ATOM 1353 C C . LYS A 1 170 ? 15.479 -13.432 2.207 1.00 90.75 170 LYS A C 1
ATOM 1355 O O . LYS A 1 170 ? 15.260 -12.658 3.137 1.00 90.75 170 LYS A O 1
ATOM 1360 N N . VAL A 1 171 ? 16.460 -14.330 2.232 1.00 90.19 171 VAL A N 1
ATOM 1361 C CA . VAL A 1 171 ? 17.459 -14.387 3.304 1.00 90.19 171 VAL A CA 1
ATOM 1362 C C . VAL A 1 171 ? 18.558 -13.380 2.991 1.00 90.19 171 VAL A C 1
ATOM 1364 O O . VAL A 1 171 ? 19.159 -13.426 1.920 1.00 90.19 171 VAL A O 1
ATOM 1367 N N . THR A 1 172 ? 18.816 -12.484 3.934 1.00 87.69 172 THR A N 1
ATOM 1368 C CA . THR A 1 172 ? 19.903 -11.503 3.887 1.00 87.69 172 THR A CA 1
ATOM 1369 C C . THR A 1 172 ? 20.761 -11.621 5.140 1.00 87.69 172 THR A C 1
ATOM 1371 O O . THR A 1 172 ? 20.361 -12.249 6.123 1.00 87.69 172 THR A O 1
ATOM 1374 N N . ASP A 1 173 ? 21.908 -10.946 5.149 1.00 83.12 173 ASP A N 1
ATOM 1375 C CA . ASP A 1 173 ? 22.789 -10.873 6.322 1.00 83.12 173 ASP A CA 1
ATOM 1376 C C . ASP A 1 173 ? 22.102 -10.256 7.555 1.00 83.12 173 ASP A C 1
ATOM 1378 O O . ASP A 1 173 ? 22.538 -10.465 8.686 1.00 83.12 173 ASP A O 1
ATOM 1382 N N . ARG A 1 174 ? 21.016 -9.498 7.350 1.00 79.56 174 ARG A N 1
ATOM 1383 C CA . ARG A 1 174 ? 20.240 -8.831 8.406 1.00 79.56 174 ARG A CA 1
ATOM 1384 C C . ARG A 1 174 ? 19.012 -9.626 8.856 1.00 79.56 174 ARG A C 1
ATOM 1386 O O . ARG A 1 174 ? 18.292 -9.172 9.739 1.00 79.56 174 ARG A O 1
ATOM 1393 N N . GLY A 1 175 ? 18.783 -10.806 8.278 1.00 88.31 175 GLY A N 1
ATOM 1394 C CA . GLY A 1 175 ? 17.627 -11.653 8.557 1.00 88.31 175 GLY A CA 1
ATOM 1395 C C . GLY A 1 175 ? 16.768 -11.912 7.321 1.00 88.31 175 GLY A C 1
ATOM 1396 O O . GLY A 1 175 ? 17.208 -11.746 6.181 1.00 88.31 175 GLY A O 1
ATOM 1397 N N . ARG A 1 176 ? 15.535 -12.370 7.552 1.00 91.94 176 ARG A N 1
ATOM 1398 C CA . ARG A 1 176 ? 14.554 -12.609 6.488 1.00 91.94 176 ARG A CA 1
ATOM 1399 C C . ARG A 1 176 ? 13.748 -11.345 6.238 1.00 91.94 176 ARG A C 1
ATOM 1401 O O . ARG A 1 176 ? 13.230 -10.773 7.190 1.00 91.94 176 ARG A O 1
ATOM 1408 N N . ILE A 1 177 ? 13.635 -10.969 4.972 1.00 94.38 177 ILE A N 1
ATOM 1409 C CA . ILE A 1 177 ? 12.879 -9.799 4.516 1.00 94.38 177 ILE A CA 1
ATOM 1410 C C . ILE A 1 177 ? 11.903 -10.191 3.402 1.00 94.38 177 ILE A C 1
ATOM 1412 O O . ILE A 1 177 ? 12.084 -11.216 2.740 1.00 94.38 177 ILE A O 1
ATOM 1416 N N . GLY A 1 178 ? 10.893 -9.364 3.155 1.00 93.69 178 GLY A N 1
ATOM 1417 C CA . GLY A 1 178 ? 9.956 -9.497 2.036 1.00 93.69 178 GLY A CA 1
ATOM 1418 C C . GLY A 1 178 ? 8.677 -10.285 2.326 1.00 93.69 178 GLY A C 1
ATOM 1419 O O . GLY A 1 178 ? 7.873 -10.470 1.407 1.00 93.69 178 GLY A O 1
ATOM 1420 N N . ARG A 1 179 ? 8.454 -10.735 3.570 1.00 95.94 179 ARG A N 1
ATOM 1421 C CA . ARG A 1 179 ? 7.187 -11.377 3.980 1.00 95.94 179 ARG A CA 1
ATOM 1422 C C . ARG A 1 179 ? 6.031 -10.385 3.953 1.00 95.94 179 ARG A C 1
ATOM 1424 O O . ARG A 1 179 ? 4.954 -10.705 3.467 1.00 95.94 179 ARG A O 1
ATOM 1431 N N . TYR A 1 180 ? 6.273 -9.178 4.443 1.00 97.06 180 TYR A N 1
ATOM 1432 C CA . TYR A 1 180 ? 5.282 -8.116 4.551 1.00 97.06 180 TYR A CA 1
ATOM 1433 C C . TYR A 1 180 ? 5.294 -7.166 3.346 1.00 97.06 180 TYR A C 1
ATOM 1435 O O . TYR A 1 180 ? 4.628 -6.133 3.366 1.00 97.06 180 TYR A O 1
ATOM 1443 N N . VAL A 1 181 ? 6.000 -7.536 2.272 1.00 97.00 181 VAL A N 1
ATOM 1444 C CA . VAL A 1 181 ? 5.858 -6.915 0.951 1.00 97.00 181 VAL A CA 1
ATOM 1445 C C . VAL A 1 181 ? 4.866 -7.746 0.137 1.00 97.00 181 VAL A C 1
ATOM 1447 O O . VAL A 1 181 ? 5.198 -8.867 -0.260 1.00 97.00 181 VAL A O 1
ATOM 1450 N N . PRO A 1 182 ? 3.648 -7.247 -0.127 1.00 96.56 182 PRO A N 1
ATOM 1451 C CA . PRO A 1 182 ? 2.599 -8.057 -0.731 1.00 96.56 182 PRO A CA 1
ATOM 1452 C C . PRO A 1 182 ? 2.983 -8.517 -2.141 1.00 96.56 182 PRO A C 1
ATOM 1454 O O . PRO A 1 182 ? 3.669 -7.816 -2.895 1.00 96.56 182 PRO A O 1
ATOM 1457 N N . LEU A 1 183 ? 2.503 -9.706 -2.507 1.00 95.12 183 LEU A N 1
ATOM 1458 C CA . LEU A 1 183 ? 2.406 -10.099 -3.910 1.00 95.12 183 LEU A CA 1
ATOM 1459 C C . LEU A 1 183 ? 1.497 -9.106 -4.646 1.00 95.12 183 LEU A C 1
ATOM 1461 O O . LEU A 1 183 ? 0.632 -8.474 -4.038 1.00 95.12 183 LEU A O 1
ATOM 1465 N N . TRP A 1 184 ? 1.695 -8.936 -5.951 1.00 92.31 184 TRP A N 1
ATOM 1466 C CA . TRP A 1 184 ? 0.862 -8.010 -6.732 1.00 92.31 184 TRP A CA 1
ATOM 1467 C C . TRP A 1 184 ? -0.628 -8.405 -6.737 1.00 92.31 184 TRP A C 1
ATOM 1469 O O . TRP A 1 184 ? -1.504 -7.546 -6.771 1.00 92.31 184 TRP A O 1
ATOM 1479 N N . ASP A 1 185 ? -0.905 -9.701 -6.646 1.00 92.25 185 ASP A N 1
ATOM 1480 C CA . ASP A 1 185 ? -2.215 -10.303 -6.430 1.00 92.25 185 ASP A CA 1
ATOM 1481 C C . ASP A 1 185 ? -2.009 -11.478 -5.465 1.00 92.25 185 ASP A C 1
ATOM 1483 O O . ASP A 1 185 ? -1.030 -12.216 -5.607 1.00 92.25 185 ASP A O 1
ATOM 1487 N N . PHE A 1 186 ? -2.860 -11.611 -4.449 1.00 91.62 186 PHE A N 1
ATOM 1488 C CA . PHE A 1 186 ? -2.697 -12.641 -3.423 1.00 91.62 186 PHE A CA 1
ATOM 1489 C C . PHE A 1 186 ? -3.098 -14.041 -3.900 1.00 91.62 186 PHE A C 1
ATOM 1491 O O . PHE A 1 186 ? -2.517 -15.024 -3.443 1.00 91.62 186 PHE A O 1
ATOM 1498 N N . ASP A 1 187 ? -4.034 -14.125 -4.846 1.00 87.19 187 ASP A N 1
ATOM 1499 C CA . ASP A 1 187 ? -4.529 -15.381 -5.421 1.00 87.19 187 ASP A CA 1
ATOM 1500 C C . ASP A 1 187 ? -3.920 -15.657 -6.811 1.00 87.19 187 ASP A C 1
ATOM 1502 O O . ASP A 1 187 ? -4.156 -16.704 -7.419 1.00 87.19 187 ASP A O 1
ATOM 1506 N N . GLY A 1 188 ? -3.147 -14.705 -7.340 1.00 82.75 188 GLY A N 1
ATOM 1507 C CA . GLY A 1 188 ? -2.500 -14.808 -8.641 1.00 82.75 188 GLY A CA 1
ATOM 1508 C C . GLY A 1 188 ? -1.421 -15.902 -8.690 1.00 82.75 188 GLY A C 1
ATOM 1509 O O . GLY A 1 188 ? -0.690 -16.113 -7.719 1.00 82.75 188 GLY A O 1
ATOM 1510 N N . PRO A 1 189 ? -1.251 -16.589 -9.834 1.00 82.19 189 PRO A N 1
ATOM 1511 C CA . PRO A 1 189 ? -0.221 -17.598 -9.996 1.00 82.19 189 PRO A CA 1
ATOM 1512 C C . PRO A 1 189 ? 1.163 -16.958 -9.911 1.00 82.19 189 PRO A C 1
ATOM 1514 O O . PRO A 1 189 ? 1.450 -15.923 -10.520 1.00 82.19 189 PRO A O 1
ATOM 1517 N N . VAL A 1 190 ? 2.057 -17.631 -9.195 1.00 85.88 190 VAL A N 1
ATOM 1518 C CA . VAL A 1 190 ? 3.465 -17.255 -9.132 1.00 85.88 190 VAL A CA 1
ATOM 1519 C C . VAL A 1 190 ? 4.201 -17.993 -10.242 1.00 85.88 190 VAL A C 1
ATOM 1521 O O . VAL A 1 190 ? 4.463 -19.186 -10.144 1.00 85.88 190 VAL A O 1
ATOM 1524 N N . ALA A 1 191 ? 4.498 -17.276 -11.328 1.00 80.06 191 ALA A N 1
ATOM 1525 C CA . ALA A 1 191 ? 5.194 -17.840 -12.486 1.00 80.06 191 ALA A CA 1
ATOM 1526 C C . ALA A 1 191 ? 6.659 -18.208 -12.184 1.00 80.06 191 ALA A C 1
ATOM 1528 O O . ALA A 1 191 ? 7.195 -19.138 -12.780 1.00 80.06 191 ALA A O 1
ATOM 1529 N N . ASP A 1 192 ? 7.296 -17.474 -11.269 1.00 84.00 192 ASP A N 1
ATOM 1530 C CA . ASP A 1 192 ? 8.681 -17.677 -10.850 1.00 84.00 192 ASP A CA 1
ATOM 1531 C C . ASP A 1 192 ? 8.797 -17.488 -9.331 1.00 84.00 192 ASP A C 1
ATOM 1533 O O . ASP A 1 192 ? 8.730 -16.367 -8.822 1.00 84.00 192 ASP A O 1
ATOM 1537 N N . GLU A 1 193 ? 8.976 -18.590 -8.600 1.00 88.44 193 GLU A N 1
ATOM 1538 C CA . GLU A 1 193 ? 9.153 -18.576 -7.142 1.00 88.44 193 GLU A CA 1
ATOM 1539 C C . GLU A 1 193 ? 10.470 -17.915 -6.708 1.00 88.44 193 GLU A C 1
ATOM 1541 O O . GLU A 1 193 ? 10.588 -17.470 -5.569 1.00 88.44 193 GLU A O 1
ATOM 1546 N N . THR A 1 194 ? 11.463 -17.807 -7.598 1.00 84.50 194 THR A N 1
ATOM 1547 C CA . THR A 1 194 ? 12.736 -17.133 -7.294 1.00 84.50 194 THR A CA 1
ATOM 1548 C C . THR A 1 194 ? 12.613 -15.612 -7.370 1.00 84.50 194 THR A C 1
ATOM 1550 O O . THR A 1 194 ? 13.344 -14.882 -6.691 1.00 84.50 194 THR A O 1
ATOM 1553 N N . ARG A 1 195 ? 11.652 -15.117 -8.160 1.00 85.56 195 ARG A N 1
ATOM 1554 C CA . ARG A 1 195 ? 11.354 -13.691 -8.320 1.00 85.56 195 ARG A CA 1
ATOM 1555 C C . ARG A 1 195 ? 9.839 -13.451 -8.357 1.00 85.56 195 ARG A C 1
ATOM 1557 O O . ARG A 1 195 ? 9.309 -12.990 -9.369 1.00 85.56 195 ARG A O 1
ATOM 1564 N N . PRO A 1 196 ? 9.133 -13.712 -7.243 1.00 90.88 196 PRO A N 1
ATOM 1565 C CA . PRO A 1 196 ? 7.694 -13.519 -7.181 1.00 90.88 196 PRO A CA 1
ATOM 1566 C C . PRO A 1 196 ? 7.357 -12.038 -7.337 1.00 90.88 196 PRO A C 1
ATOM 1568 O O . PRO A 1 196 ? 7.980 -11.179 -6.703 1.00 90.88 196 PRO A O 1
ATOM 1571 N N . LEU A 1 197 ? 6.357 -11.745 -8.167 1.00 92.31 197 LEU A N 1
ATOM 1572 C CA . LEU A 1 197 ? 5.990 -10.374 -8.481 1.00 92.31 197 LEU A CA 1
ATOM 1573 C C . LEU A 1 197 ? 5.313 -9.687 -7.290 1.00 92.31 197 LEU A C 1
ATOM 1575 O O . LEU A 1 197 ? 4.356 -10.208 -6.714 1.00 92.31 197 LEU A O 1
ATOM 1579 N N . ARG A 1 198 ? 5.814 -8.502 -6.938 1.00 94.19 198 ARG A N 1
ATOM 1580 C CA . ARG A 1 198 ? 5.394 -7.732 -5.763 1.00 94.19 198 ARG A CA 1
ATOM 1581 C C . ARG A 1 198 ? 4.648 -6.472 -6.118 1.00 94.19 198 ARG A C 1
ATOM 1583 O O . ARG A 1 198 ? 4.661 -6.025 -7.266 1.00 94.19 198 ARG A O 1
ATOM 1590 N N . ASP A 1 199 ? 4.037 -5.901 -5.093 1.00 95.75 199 ASP A N 1
ATOM 1591 C CA . ASP A 1 199 ? 3.570 -4.533 -5.144 1.00 95.75 199 ASP A CA 1
ATOM 1592 C C . ASP A 1 199 ? 3.886 -3.768 -3.855 1.00 95.75 199 ASP A C 1
ATOM 1594 O O . ASP A 1 199 ? 3.074 -3.673 -2.936 1.00 95.75 199 ASP A O 1
ATOM 1598 N N . SER A 1 200 ? 5.077 -3.172 -3.799 1.00 96.38 200 SER A N 1
ATOM 1599 C CA . SER A 1 200 ? 5.496 -2.318 -2.677 1.00 96.38 200 SER A CA 1
ATOM 1600 C C . SER A 1 200 ? 4.514 -1.172 -2.399 1.00 96.38 200 SER A C 1
ATOM 1602 O O . SER A 1 200 ? 4.315 -0.798 -1.241 1.00 96.38 200 SER A O 1
ATOM 1604 N N . SER A 1 201 ? 3.830 -0.664 -3.435 1.00 96.00 201 SER A N 1
ATOM 1605 C CA . SER A 1 201 ? 2.835 0.401 -3.294 1.00 96.00 201 SER A CA 1
ATOM 1606 C C . SER A 1 201 ? 1.624 -0.034 -2.462 1.00 96.00 201 SER A C 1
ATOM 1608 O O . SER A 1 201 ? 1.165 0.723 -1.606 1.00 96.00 201 SER A O 1
ATOM 1610 N N . ALA A 1 202 ? 1.147 -1.271 -2.635 1.00 96.94 202 ALA A N 1
ATOM 1611 C CA . ALA A 1 202 ? 0.038 -1.814 -1.855 1.00 96.94 202 ALA A CA 1
ATOM 1612 C C . ALA A 1 202 ? 0.383 -1.886 -0.360 1.00 96.94 202 ALA A C 1
ATOM 1614 O O . ALA A 1 202 ? -0.447 -1.532 0.477 1.00 96.94 202 ALA A O 1
ATOM 1615 N N . GLY A 1 203 ? 1.619 -2.275 -0.025 1.00 97.69 203 GLY A N 1
ATOM 1616 C CA . GLY A 1 203 ? 2.095 -2.341 1.359 1.00 97.69 203 GLY A CA 1
ATOM 1617 C C . GLY A 1 203 ? 2.028 -0.983 2.061 1.00 97.69 203 GLY A C 1
ATOM 1618 O O . GLY A 1 203 ? 1.405 -0.852 3.117 1.00 97.69 203 GLY A O 1
ATOM 1619 N N . VAL A 1 204 ? 2.595 0.061 1.450 1.00 97.75 204 VAL A N 1
ATOM 1620 C CA . VAL A 1 204 ? 2.602 1.410 2.049 1.00 97.75 204 VAL A CA 1
ATOM 1621 C C . VAL A 1 204 ? 1.218 2.070 2.072 1.00 97.75 204 VAL A C 1
ATOM 1623 O O . VAL A 1 204 ? 0.907 2.794 3.020 1.00 97.75 204 VAL A O 1
ATOM 1626 N N . ILE A 1 205 ? 0.345 1.796 1.096 1.00 97.94 205 ILE A N 1
ATOM 1627 C CA . ILE A 1 205 ? -1.055 2.263 1.115 1.00 97.94 205 ILE A CA 1
ATOM 1628 C C . ILE A 1 205 ? -1.817 1.609 2.276 1.00 97.94 205 ILE A C 1
ATOM 1630 O O . ILE A 1 205 ? -2.468 2.307 3.059 1.00 97.94 205 ILE A O 1
ATOM 1634 N N . ALA A 1 206 ? -1.703 0.285 2.428 1.00 98.44 206 ALA A N 1
ATOM 1635 C CA . ALA A 1 206 ? -2.352 -0.451 3.510 1.00 98.44 206 ALA A CA 1
ATOM 1636 C C . ALA A 1 206 ? -1.865 0.037 4.882 1.00 98.44 206 ALA A C 1
ATOM 1638 O O . ALA A 1 206 ? -2.679 0.281 5.77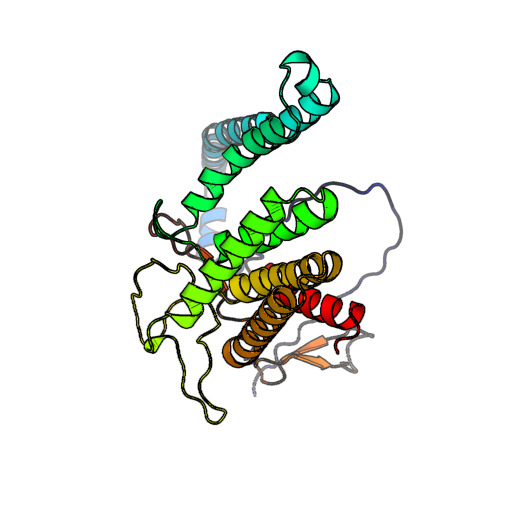5 1.00 98.44 206 ALA A O 1
ATOM 1639 N N . ALA A 1 207 ? -0.557 0.276 5.027 1.00 98.38 207 ALA A N 1
ATOM 1640 C CA . ALA A 1 207 ? 0.031 0.804 6.253 1.00 98.38 207 ALA A CA 1
ATOM 1641 C C . ALA A 1 207 ? -0.524 2.192 6.631 1.00 98.38 207 ALA A C 1
ATOM 1643 O O . ALA A 1 207 ? -0.832 2.432 7.800 1.00 98.38 207 ALA A O 1
ATOM 1644 N N . ASN A 1 208 ? -0.733 3.092 5.661 1.00 98.38 208 ASN A N 1
ATOM 1645 C CA . ASN A 1 208 ? -1.402 4.376 5.915 1.00 98.38 208 ASN A CA 1
ATOM 1646 C C . ASN A 1 208 ? -2.834 4.189 6.428 1.00 98.38 208 ASN A C 1
ATOM 1648 O O . ASN A 1 208 ? -3.247 4.862 7.374 1.00 98.38 208 ASN A O 1
ATOM 1652 N N . GLY A 1 209 ? -3.589 3.262 5.833 1.00 97.56 209 GLY A N 1
ATOM 1653 C CA . GLY A 1 209 ? -4.935 2.931 6.297 1.00 97.56 209 GLY A CA 1
ATOM 1654 C C . GLY A 1 209 ? -4.937 2.387 7.729 1.00 97.56 209 GLY A C 1
ATOM 1655 O O . GLY A 1 209 ? -5.740 2.822 8.554 1.00 97.56 209 GLY A O 1
ATOM 1656 N N . MET A 1 210 ? -3.982 1.518 8.062 1.00 98.38 210 MET A N 1
ATOM 1657 C CA . MET A 1 210 ? -3.804 0.970 9.410 1.00 98.38 210 MET A CA 1
ATOM 1658 C C . MET A 1 210 ? -3.419 2.036 10.453 1.00 98.38 210 MET A C 1
ATOM 1660 O O . MET A 1 210 ? -3.898 1.968 11.585 1.00 98.38 210 MET A O 1
ATOM 1664 N N . LEU A 1 211 ? -2.654 3.075 10.090 1.00 97.25 211 LEU A N 1
ATOM 1665 C CA . LEU A 1 211 ? -2.419 4.221 10.986 1.00 97.25 211 LEU A CA 1
ATOM 1666 C C . LEU A 1 211 ? -3.702 5.000 11.289 1.00 97.25 211 LEU A C 1
ATOM 1668 O O . LEU A 1 211 ? -3.930 5.402 12.432 1.00 97.25 211 LEU A O 1
ATOM 1672 N N . ILE A 1 212 ? -4.560 5.200 10.283 1.00 96.44 212 ILE A N 1
ATOM 1673 C CA . ILE A 1 212 ? -5.871 5.824 10.499 1.00 96.44 212 ILE A CA 1
ATOM 1674 C C . ILE A 1 212 ? -6.723 4.945 11.417 1.00 96.44 212 ILE A C 1
ATOM 1676 O O . ILE A 1 212 ? -7.365 5.467 12.329 1.00 96.44 212 ILE A O 1
ATOM 1680 N N . LEU A 1 213 ? -6.702 3.623 11.220 1.00 97.00 213 LEU A N 1
ATOM 1681 C CA . LEU A 1 213 ? -7.389 2.676 12.098 1.00 97.00 213 LEU A CA 1
ATOM 1682 C C . LEU A 1 213 ? -6.888 2.765 13.539 1.00 97.00 213 LEU A C 1
ATOM 1684 O O . LEU A 1 213 ? -7.707 2.840 14.450 1.00 97.00 213 LEU A O 1
ATOM 1688 N N . PHE A 1 214 ? -5.575 2.839 13.764 1.00 97.31 214 PHE A N 1
ATOM 1689 C CA . PHE A 1 214 ? -5.010 3.046 15.099 1.00 97.31 214 PHE A CA 1
ATOM 1690 C C . PHE A 1 214 ? -5.582 4.304 15.771 1.00 97.31 214 PHE A C 1
ATOM 1692 O O . PHE A 1 214 ? -6.058 4.236 16.906 1.00 97.31 214 PHE A O 1
ATOM 1699 N N . GLN A 1 215 ? -5.603 5.442 15.068 1.00 94.62 215 GLN A N 1
ATOM 1700 C CA . GLN A 1 215 ? -6.182 6.685 15.594 1.00 94.62 215 GLN A CA 1
ATOM 1701 C C . GLN A 1 215 ? -7.685 6.539 15.884 1.00 94.62 215 GLN A C 1
ATOM 1703 O O . GLN A 1 215 ? -8.160 6.914 16.957 1.00 94.62 215 GLN A O 1
ATOM 1708 N N . ALA A 1 216 ? -8.428 5.968 14.935 1.00 94.25 216 ALA A N 1
ATOM 1709 C CA . ALA A 1 216 ? -9.866 5.742 15.014 1.00 94.25 216 ALA A CA 1
ATOM 1710 C C . ALA A 1 216 ? -10.263 4.845 16.196 1.00 94.25 216 ALA A C 1
ATOM 1712 O O . ALA A 1 216 ? -11.205 5.167 16.921 1.00 94.25 216 ALA A O 1
ATOM 1713 N N . LEU A 1 217 ? -9.541 3.742 16.393 1.00 94.69 217 LEU A N 1
ATOM 1714 C CA . LEU A 1 217 ? -9.795 2.750 17.436 1.00 94.69 217 LEU A CA 1
ATOM 1715 C C . LEU A 1 217 ? -9.401 3.272 18.817 1.00 94.69 217 LEU A C 1
ATOM 1717 O O . LEU A 1 217 ? -10.144 3.082 19.780 1.00 94.69 217 LEU A O 1
ATOM 1721 N N . ASN A 1 218 ? -8.294 4.013 18.915 1.00 93.56 218 ASN A N 1
ATOM 1722 C CA . ASN A 1 218 ? -7.919 4.686 20.158 1.00 93.56 218 ASN A CA 1
ATOM 1723 C C . ASN A 1 218 ? -8.954 5.722 20.597 1.00 93.56 218 ASN A C 1
ATOM 1725 O O . ASN A 1 218 ? -9.249 5.813 21.787 1.00 93.56 218 ASN A O 1
ATOM 1729 N N . ALA A 1 219 ? -9.546 6.459 19.652 1.00 92.62 219 ALA A N 1
ATOM 1730 C CA . ALA A 1 219 ? -10.585 7.442 19.951 1.00 92.62 219 ALA A CA 1
ATOM 1731 C C . ALA A 1 219 ? -11.865 6.821 20.548 1.00 92.62 219 ALA A C 1
ATOM 1733 O O . ALA A 1 219 ? -12.627 7.523 21.207 1.00 92.62 219 ALA A O 1
ATOM 1734 N N . ILE A 1 220 ? -12.095 5.519 20.345 1.00 93.81 220 ILE A N 1
ATOM 1735 C CA . ILE A 1 220 ? -13.230 4.767 20.910 1.00 93.81 220 ILE A CA 1
ATOM 1736 C C . ILE A 1 220 ? -12.796 3.752 21.983 1.00 93.81 220 ILE A C 1
ATOM 1738 O O . ILE A 1 220 ? -13.508 2.782 22.246 1.00 93.81 220 ILE A O 1
ATOM 1742 N N . SER A 1 221 ? -11.622 3.962 22.588 1.00 94.94 221 SER A N 1
ATOM 1743 C CA . SER A 1 221 ? -11.054 3.140 23.669 1.00 94.94 221 SER A CA 1
ATOM 1744 C C . SER A 1 221 ? -10.775 1.670 23.312 1.00 94.94 221 SER A C 1
ATOM 1746 O O . SER A 1 221 ? -10.641 0.826 24.197 1.00 94.94 221 SER A O 1
ATOM 1748 N N . GLN A 1 222 ? -10.626 1.345 22.025 1.00 93.44 222 GLN A N 1
ATOM 1749 C CA . GLN A 1 222 ? -10.213 0.019 21.546 1.00 93.44 222 GLN A CA 1
ATOM 1750 C C . GLN A 1 222 ? -8.692 -0.052 21.356 1.00 93.44 222 GLN A C 1
ATOM 1752 O O . GLN A 1 222 ? -8.183 -0.316 20.267 1.00 93.44 222 GLN A O 1
ATOM 1757 N N . HIS A 1 223 ? -7.958 0.199 22.440 1.00 93.62 223 HIS A N 1
ATOM 1758 C CA . HIS A 1 223 ? -6.503 0.363 22.407 1.00 93.62 223 HIS A CA 1
ATOM 1759 C C . HIS A 1 223 ? -5.748 -0.888 21.952 1.00 93.62 223 HIS A C 1
ATOM 1761 O O . HIS A 1 223 ? -4.789 -0.775 21.199 1.00 93.62 223 HIS A O 1
ATOM 1767 N N . SER A 1 224 ? -6.184 -2.083 22.360 1.00 93.69 224 SER A N 1
ATOM 1768 C CA . SER A 1 224 ? -5.513 -3.337 21.988 1.00 93.69 224 SER A CA 1
ATOM 1769 C C . SER A 1 224 ? -5.532 -3.577 20.477 1.00 93.69 224 SER A C 1
ATOM 1771 O O . SER A 1 224 ? -4.503 -3.882 19.880 1.00 93.69 224 SER A O 1
ATOM 1773 N N . VAL A 1 225 ? -6.698 -3.392 19.853 1.00 92.25 225 VAL A N 1
ATOM 1774 C CA . VAL A 1 225 ? -6.875 -3.554 18.405 1.00 92.25 225 VAL A CA 1
ATOM 1775 C C . VAL A 1 225 ? -6.132 -2.452 17.656 1.00 92.25 225 VAL A C 1
ATOM 1777 O O . VAL A 1 225 ? -5.437 -2.735 16.684 1.00 92.25 225 VAL A O 1
ATOM 1780 N N . GLY A 1 226 ? -6.221 -1.210 18.145 1.00 93.56 226 GLY A N 1
ATOM 1781 C CA . GLY A 1 226 ? -5.474 -0.086 17.592 1.00 93.56 226 GLY A CA 1
ATOM 1782 C C . GLY A 1 226 ? -3.974 -0.369 17.555 1.00 93.56 226 GLY A C 1
ATOM 1783 O O . GLY A 1 226 ? -3.369 -0.287 16.486 1.00 93.56 226 GLY A O 1
ATOM 1784 N N . SER A 1 227 ? -3.375 -0.731 18.693 1.00 95.69 227 SER A N 1
ATOM 1785 C CA . SER A 1 227 ? -1.937 -1.010 18.790 1.00 95.69 227 SER A CA 1
ATOM 1786 C C . SER A 1 227 ? -1.491 -2.117 17.841 1.00 95.69 227 SER A C 1
ATOM 1788 O O . SER A 1 227 ? -0.450 -1.977 17.209 1.00 95.69 227 SER A O 1
ATOM 1790 N N . ARG A 1 228 ? -2.300 -3.168 17.658 1.00 96.38 228 ARG A N 1
ATOM 1791 C CA . ARG A 1 228 ? -1.981 -4.232 16.698 1.00 96.38 228 ARG A CA 1
ATOM 1792 C C . ARG A 1 228 ? -1.893 -3.714 15.261 1.00 96.38 228 ARG A C 1
ATOM 1794 O O . ARG A 1 228 ? -0.975 -4.091 14.540 1.00 96.38 228 ARG A O 1
ATOM 1801 N N . PHE A 1 229 ? -2.800 -2.827 14.845 1.00 97.25 229 PHE A N 1
ATOM 1802 C CA . PHE A 1 229 ? -2.719 -2.221 13.512 1.00 97.25 229 PHE A CA 1
ATOM 1803 C C . PHE A 1 229 ? -1.526 -1.276 13.361 1.00 97.25 229 PHE A C 1
ATOM 1805 O O . PHE A 1 229 ? -0.926 -1.247 12.291 1.00 97.25 229 PHE A O 1
ATOM 1812 N N . LEU A 1 230 ? -1.139 -0.555 14.417 1.00 97.12 230 LEU A N 1
ATOM 1813 C CA . LEU A 1 230 ? 0.090 0.244 14.410 1.00 97.12 230 LEU A CA 1
ATOM 1814 C C . LEU A 1 230 ? 1.344 -0.639 14.276 1.00 97.12 230 LEU A C 1
ATOM 1816 O O . LEU A 1 230 ? 2.245 -0.335 13.498 1.00 97.12 230 LEU A O 1
ATOM 1820 N N . GLU A 1 231 ? 1.415 -1.743 15.017 1.00 97.25 231 GLU A N 1
ATOM 1821 C CA . GLU A 1 231 ? 2.533 -2.690 14.931 1.00 97.25 231 GLU A CA 1
ATOM 1822 C C . GLU A 1 231 ? 2.622 -3.341 13.545 1.00 97.25 231 GLU A C 1
ATOM 1824 O O . GLU A 1 231 ? 3.709 -3.413 12.961 1.00 97.25 231 GLU A O 1
ATOM 1829 N N . ALA A 1 232 ? 1.481 -3.753 12.986 1.00 97.81 232 ALA A N 1
ATOM 1830 C CA . ALA A 1 232 ? 1.401 -4.285 11.631 1.00 97.81 232 ALA A CA 1
ATOM 1831 C C . ALA A 1 232 ? 1.839 -3.242 10.591 1.00 97.81 232 ALA A C 1
ATOM 1833 O O . ALA A 1 232 ? 2.657 -3.552 9.725 1.00 97.81 232 ALA A O 1
ATOM 1834 N N . SER A 1 233 ? 1.374 -1.991 10.700 1.00 97.94 233 SER A N 1
ATOM 1835 C CA . SER A 1 233 ? 1.732 -0.929 9.754 1.00 97.94 233 SER A CA 1
ATOM 1836 C C . SER A 1 233 ? 3.229 -0.618 9.780 1.00 97.94 233 SER A C 1
ATOM 1838 O O . SER A 1 233 ? 3.853 -0.483 8.727 1.00 97.94 233 SER A O 1
ATOM 1840 N N . ILE A 1 234 ? 3.833 -0.561 10.973 1.00 97.62 234 ILE A N 1
ATOM 1841 C CA . ILE A 1 234 ? 5.276 -0.355 11.138 1.00 97.62 234 ILE A CA 1
ATOM 1842 C C . ILE A 1 234 ? 6.058 -1.533 10.553 1.00 97.62 234 ILE A C 1
ATOM 1844 O O . ILE A 1 234 ? 7.055 -1.311 9.868 1.00 97.62 234 ILE A O 1
ATOM 1848 N N . THR A 1 235 ? 5.617 -2.767 10.807 1.00 97.56 235 THR A N 1
ATOM 1849 C CA . THR A 1 235 ? 6.258 -3.978 10.274 1.00 97.56 235 THR A CA 1
ATOM 1850 C C . THR A 1 235 ? 6.237 -3.989 8.746 1.00 97.56 235 THR A C 1
ATOM 1852 O O . THR A 1 235 ? 7.284 -4.179 8.132 1.00 97.56 235 THR A O 1
ATOM 1855 N N . ILE A 1 236 ? 5.087 -3.688 8.131 1.00 98.25 236 ILE A N 1
ATOM 1856 C CA . ILE A 1 236 ? 4.938 -3.610 6.671 1.00 98.25 236 ILE A CA 1
ATOM 1857 C C . ILE A 1 236 ? 5.880 -2.565 6.070 1.00 98.25 236 ILE A C 1
ATOM 1859 O O . ILE A 1 236 ? 6.591 -2.857 5.110 1.00 98.25 236 ILE A O 1
ATOM 1863 N N . VAL A 1 237 ? 5.921 -1.351 6.629 1.00 97.81 237 VAL A N 1
ATOM 1864 C CA . VAL A 1 237 ? 6.762 -0.272 6.082 1.00 97.81 237 VAL A CA 1
ATOM 1865 C C . VAL A 1 237 ? 8.247 -0.567 6.271 1.00 97.81 237 VAL A C 1
ATOM 1867 O O . VAL A 1 237 ? 9.019 -0.345 5.342 1.00 97.81 237 VAL A O 1
ATOM 1870 N N . LYS A 1 238 ? 8.657 -1.107 7.426 1.00 96.75 238 LYS A N 1
ATOM 1871 C CA . LYS A 1 238 ? 10.053 -1.510 7.656 1.00 96.75 238 LYS A CA 1
ATOM 1872 C C . LYS A 1 238 ? 10.501 -2.579 6.666 1.00 96.75 238 LYS A C 1
ATOM 1874 O O . LYS A 1 238 ? 11.508 -2.385 5.997 1.00 96.75 238 LYS A O 1
ATOM 1879 N N . ASP A 1 239 ? 9.720 -3.645 6.511 1.00 97.00 239 ASP A N 1
ATOM 1880 C CA . ASP A 1 239 ? 10.055 -4.725 5.580 1.00 97.00 239 ASP A CA 1
ATOM 1881 C C . ASP A 1 239 ? 10.025 -4.243 4.117 1.00 97.00 239 ASP A C 1
ATOM 1883 O O . ASP A 1 239 ? 10.857 -4.635 3.301 1.00 97.00 239 ASP A O 1
ATOM 1887 N N . THR A 1 240 ? 9.120 -3.314 3.783 1.00 97.06 240 THR A N 1
ATOM 1888 C CA . THR A 1 240 ? 9.087 -2.668 2.460 1.00 97.06 240 THR A CA 1
ATOM 1889 C C . THR A 1 240 ? 10.338 -1.839 2.194 1.00 97.06 240 THR A C 1
ATOM 1891 O O . THR A 1 240 ? 10.870 -1.904 1.088 1.00 97.06 240 THR A O 1
ATOM 1894 N N . LEU A 1 241 ? 10.833 -1.090 3.181 1.00 96.31 241 LEU A N 1
ATOM 1895 C CA . LEU A 1 241 ? 12.080 -0.334 3.059 1.00 96.31 241 LEU A CA 1
ATOM 1896 C C . LEU A 1 241 ? 13.289 -1.266 2.933 1.00 96.31 241 LEU A C 1
ATOM 1898 O O . LEU A 1 241 ? 14.118 -1.059 2.053 1.00 96.31 241 LEU A O 1
ATOM 1902 N N . ASP A 1 242 ? 13.368 -2.313 3.754 1.00 95.19 242 ASP A N 1
ATOM 1903 C CA . ASP A 1 242 ? 14.482 -3.264 3.706 1.00 95.19 242 ASP A CA 1
ATOM 1904 C C . ASP A 1 242 ? 14.519 -4.060 2.388 1.00 95.19 242 ASP A C 1
ATOM 1906 O O . ASP A 1 242 ? 15.596 -4.412 1.908 1.00 95.19 242 ASP A O 1
ATOM 1910 N N . PHE A 1 243 ? 13.359 -4.330 1.778 1.00 95.00 243 PHE A N 1
ATOM 1911 C CA . PHE A 1 243 ? 13.258 -5.112 0.542 1.00 95.00 243 PHE A CA 1
ATOM 1912 C C . PHE A 1 243 ? 13.260 -4.276 -0.743 1.00 95.00 243 PHE A C 1
ATOM 1914 O O . PHE A 1 243 ? 13.827 -4.711 -1.745 1.00 95.00 243 PHE A O 1
ATOM 1921 N N . SER A 1 244 ? 12.577 -3.128 -0.747 1.00 95.06 244 SER A N 1
ATOM 1922 C CA . SER A 1 244 ? 12.202 -2.407 -1.975 1.00 95.06 244 SER A CA 1
ATOM 1923 C C . SER A 1 244 ? 12.839 -1.024 -2.104 1.00 95.06 244 SER A C 1
ATOM 1925 O O . SER A 1 244 ? 12.628 -0.377 -3.125 1.00 95.06 244 SER A O 1
ATOM 1927 N N . LEU A 1 245 ? 13.579 -0.520 -1.115 1.00 94.75 245 LEU A N 1
ATOM 1928 C CA . LEU A 1 245 ? 14.200 0.803 -1.227 1.00 94.75 245 LEU A CA 1
ATOM 1929 C C . LEU A 1 245 ? 15.234 0.827 -2.364 1.00 94.75 245 LEU A C 1
ATOM 1931 O O . LEU A 1 245 ? 16.073 -0.068 -2.486 1.00 94.75 245 LEU A O 1
AT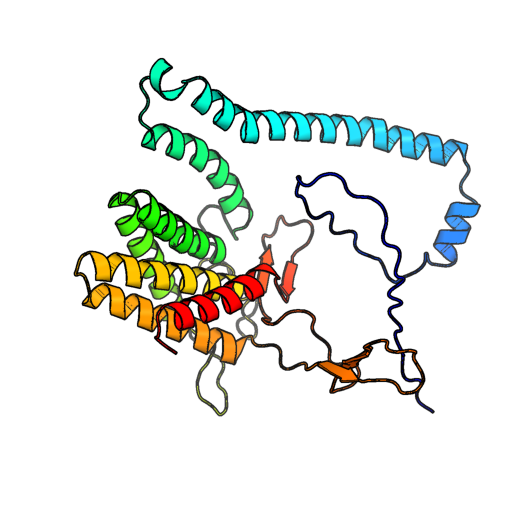OM 1935 N N . ALA A 1 246 ? 15.188 1.865 -3.199 1.00 92.50 246 ALA A N 1
ATOM 1936 C CA . ALA A 1 246 ? 16.199 2.075 -4.223 1.00 92.50 246 ALA A CA 1
ATOM 1937 C C . ALA A 1 246 ? 17.571 2.373 -3.589 1.00 92.50 246 ALA A C 1
ATOM 1939 O O . ALA A 1 246 ? 17.712 3.256 -2.743 1.00 92.50 246 ALA A O 1
ATOM 1940 N N . GLU A 1 247 ? 18.595 1.621 -3.997 1.00 89.19 247 GLU A N 1
ATOM 1941 C CA . GLU A 1 247 ? 19.972 1.806 -3.519 1.00 89.19 247 GLU A CA 1
ATOM 1942 C C . GLU A 1 247 ? 20.738 2.841 -4.353 1.00 89.19 247 GLU A C 1
ATOM 1944 O O . GLU A 1 247 ? 21.774 3.350 -3.921 1.00 89.19 247 GLU A O 1
ATOM 1949 N N . GLU A 1 248 ? 20.247 3.130 -5.558 1.00 90.56 248 GLU A N 1
ATOM 1950 C CA . GLU A 1 248 ? 20.777 4.133 -6.467 1.00 90.56 248 GLU A CA 1
ATOM 1951 C C . GLU A 1 248 ? 20.670 5.516 -5.823 1.00 90.56 248 GLU A C 1
ATOM 1953 O O . GLU A 1 248 ? 19.606 5.945 -5.383 1.00 90.56 248 GLU A O 1
ATOM 1958 N N . ARG A 1 249 ? 21.800 6.221 -5.743 1.00 85.56 249 ARG A N 1
ATOM 1959 C CA . ARG A 1 249 ? 21.877 7.545 -5.123 1.00 85.56 249 ARG A CA 1
ATOM 1960 C C . ARG A 1 249 ? 22.248 8.577 -6.167 1.00 85.56 249 ARG A C 1
ATOM 1962 O O . ARG A 1 249 ? 23.163 8.349 -6.957 1.00 85.56 249 ARG A O 1
ATOM 1969 N N . ALA A 1 250 ? 21.608 9.734 -6.084 1.00 83.38 250 ALA A N 1
ATOM 1970 C CA . ALA A 1 250 ? 21.993 10.930 -6.812 1.00 83.38 250 ALA A CA 1
ATOM 1971 C C . ALA A 1 250 ? 22.586 11.966 -5.848 1.00 83.38 250 ALA A C 1
ATOM 1973 O O . ALA A 1 250 ? 22.228 12.020 -4.669 1.00 83.38 250 ALA A O 1
ATOM 1974 N N . CYS A 1 251 ? 23.508 12.785 -6.340 1.00 82.38 251 CYS A N 1
ATOM 1975 C CA . CYS A 1 251 ? 24.057 13.922 -5.622 1.00 82.38 251 CYS A CA 1
ATOM 1976 C C . CYS A 1 251 ? 23.933 15.193 -6.458 1.00 82.38 251 CYS A C 1
ATOM 1978 O O . CYS A 1 251 ? 23.946 15.175 -7.689 1.00 82.38 251 CYS A O 1
ATOM 1980 N N . PHE A 1 252 ? 23.819 16.317 -5.763 1.00 84.69 252 PHE A N 1
ATOM 1981 C CA . PHE A 1 252 ? 23.884 17.623 -6.392 1.00 84.69 252 PHE A CA 1
ATOM 1982 C C . PHE A 1 252 ? 25.347 18.028 -6.562 1.00 84.69 252 PHE A C 1
ATOM 1984 O O . PHE A 1 252 ? 26.134 17.940 -5.617 1.00 84.69 252 PHE A O 1
ATOM 1991 N N . SER A 1 253 ? 25.706 18.484 -7.757 1.00 76.25 253 SER A N 1
ATOM 1992 C CA . SER A 1 253 ? 27.009 19.060 -8.057 1.00 76.25 253 SER A CA 1
ATOM 1993 C C . SER A 1 253 ? 26.823 20.493 -8.533 1.00 76.25 253 SER A C 1
ATOM 1995 O O . SER A 1 253 ? 26.066 20.762 -9.465 1.00 76.25 253 SER A O 1
ATOM 1997 N N . SER A 1 254 ? 27.502 21.422 -7.865 1.00 66.62 254 SER A N 1
ATOM 1998 C CA . SER A 1 254 ? 27.679 22.778 -8.368 1.00 66.62 254 SER A CA 1
ATOM 1999 C C . SER A 1 254 ? 28.832 22.748 -9.367 1.00 66.62 254 SER A C 1
ATOM 2001 O O . SER A 1 254 ? 29.995 22.691 -8.958 1.00 66.62 254 SER A O 1
ATOM 2003 N N . ASP A 1 255 ? 28.528 22.736 -10.661 1.00 59.97 255 ASP A N 1
ATOM 2004 C CA . ASP A 1 255 ? 29.554 22.903 -11.686 1.00 59.97 255 ASP A CA 1
ATOM 2005 C C . ASP A 1 255 ? 30.057 24.361 -11.637 1.00 59.97 255 ASP A C 1
ATOM 2007 O O . ASP A 1 255 ? 29.252 25.276 -11.813 1.00 59.97 255 ASP A O 1
ATOM 2011 N N . PRO A 1 256 ? 31.357 24.629 -11.400 1.00 57.38 256 PRO A N 1
ATOM 2012 C CA . PRO A 1 256 ? 31.894 25.992 -11.388 1.00 57.38 256 PRO A CA 1
ATOM 2013 C C . PRO A 1 256 ? 31.785 26.712 -12.742 1.00 57.38 256 PRO A C 1
ATOM 2015 O O . PRO A 1 256 ? 32.046 27.911 -12.809 1.00 57.38 256 PRO A O 1
ATOM 2018 N N . SER A 1 257 ? 31.473 25.981 -13.820 1.00 57.84 257 SER A N 1
ATOM 2019 C CA . SER A 1 257 ? 31.395 26.487 -15.194 1.00 57.84 257 SER A CA 1
ATOM 2020 C C . SER A 1 257 ? 29.970 26.738 -15.708 1.00 57.84 257 SER A C 1
ATOM 2022 O O . SER A 1 257 ? 29.813 27.305 -16.789 1.00 57.84 257 SER A O 1
ATOM 2024 N N . ALA A 1 258 ? 28.942 26.370 -14.937 1.00 54.97 258 ALA A N 1
ATOM 2025 C CA . ALA A 1 258 ? 27.544 26.659 -15.241 1.00 54.97 258 ALA A CA 1
ATOM 2026 C C . ALA A 1 258 ? 27.041 27.753 -14.290 1.00 54.97 258 ALA A C 1
ATOM 2028 O O . ALA A 1 258 ? 27.043 27.559 -13.077 1.00 54.97 258 ALA A O 1
ATOM 2029 N N . ASP A 1 259 ? 26.632 28.901 -14.834 1.00 54.91 259 ASP A N 1
ATOM 2030 C CA . ASP A 1 259 ? 26.061 30.051 -14.112 1.00 54.91 259 ASP A CA 1
ATOM 2031 C C . ASP A 1 259 ? 24.909 29.638 -13.165 1.00 54.91 259 ASP A C 1
ATOM 2033 O O . ASP A 1 259 ? 23.736 29.666 -13.529 1.00 54.91 259 ASP A O 1
ATOM 2037 N N . GLY A 1 260 ? 25.232 29.232 -11.934 1.00 62.97 260 GLY A N 1
ATOM 2038 C CA . GLY A 1 260 ? 24.262 28.940 -10.872 1.00 62.97 260 GLY A CA 1
ATOM 2039 C C . GLY A 1 260 ? 23.332 27.743 -11.109 1.00 62.97 260 GLY A C 1
ATOM 2040 O O . GLY A 1 260 ? 22.366 27.576 -10.363 1.00 62.97 260 GLY A O 1
ATOM 2041 N N . GLU A 1 261 ? 23.589 26.910 -12.116 1.00 64.69 261 GLU A N 1
ATOM 2042 C CA . GLU A 1 261 ? 22.694 25.817 -12.491 1.00 64.69 261 GLU A CA 1
ATOM 2043 C C . GLU A 1 261 ? 23.010 24.537 -11.700 1.00 64.69 261 GLU A C 1
ATOM 2045 O O . GLU A 1 261 ? 24.121 24.005 -11.734 1.00 64.69 261 GLU A O 1
ATOM 2050 N N . LEU A 1 262 ? 22.027 24.053 -10.940 1.00 72.75 262 LEU A N 1
ATOM 2051 C CA . LEU A 1 262 ? 22.162 22.880 -10.078 1.00 72.75 262 LEU A CA 1
ATOM 2052 C C . LEU A 1 262 ? 22.119 21.603 -10.930 1.00 72.75 262 LEU A C 1
ATOM 2054 O O . LEU A 1 262 ? 21.072 21.251 -11.475 1.00 72.75 262 LEU A O 1
ATOM 2058 N N . VAL A 1 263 ? 23.247 20.896 -11.033 1.00 78.06 263 VAL A N 1
ATOM 2059 C CA . VAL A 1 263 ? 23.341 19.643 -11.796 1.00 78.06 263 VAL A CA 1
ATOM 2060 C C . VAL A 1 263 ? 23.137 18.455 -10.859 1.00 78.06 263 VAL A C 1
ATOM 2062 O O . VAL A 1 263 ? 23.719 18.391 -9.775 1.00 78.06 263 VAL A O 1
ATOM 2065 N N . VAL A 1 264 ? 22.316 17.495 -11.280 1.00 78.50 264 VAL A N 1
ATOM 2066 C CA . VAL A 1 264 ? 22.129 16.215 -10.584 1.00 78.50 264 VAL A CA 1
ATOM 2067 C C . VAL A 1 264 ? 23.011 15.167 -11.251 1.00 78.50 264 VAL A C 1
ATOM 2069 O O . VAL A 1 264 ? 22.920 14.965 -12.462 1.00 78.50 264 VAL A O 1
ATOM 2072 N N . LEU A 1 265 ? 23.861 14.509 -10.467 1.00 81.38 265 LEU A N 1
ATOM 2073 C CA . LEU A 1 265 ? 24.748 13.441 -10.917 1.00 81.38 265 LEU A CA 1
ATOM 2074 C C . LEU A 1 265 ? 24.421 12.142 -10.184 1.00 81.38 265 LEU A C 1
ATOM 2076 O O . LEU A 1 265 ? 24.136 12.153 -8.987 1.00 81.38 265 LEU A O 1
ATOM 2080 N N . ASP A 1 266 ? 24.522 11.012 -10.879 1.00 83.38 266 ASP A N 1
ATOM 2081 C CA . ASP A 1 266 ? 24.499 9.711 -10.214 1.00 83.38 266 ASP A CA 1
ATOM 2082 C C . ASP A 1 266 ? 25.779 9.554 -9.380 1.00 83.38 266 ASP A C 1
ATOM 2084 O O . ASP A 1 266 ? 26.889 9.776 -9.872 1.00 83.38 266 ASP A O 1
ATOM 2088 N N . VAL A 1 267 ? 25.646 9.119 -8.125 1.00 83.38 267 VAL A N 1
ATOM 2089 C CA . VAL A 1 267 ? 26.801 8.840 -7.250 1.00 83.38 267 VAL A CA 1
ATOM 2090 C C . VAL A 1 267 ? 27.665 7.722 -7.839 1.00 83.38 267 VAL A C 1
ATOM 2092 O O . VAL A 1 267 ? 28.890 7.745 -7.721 1.00 83.38 267 VAL A O 1
ATOM 2095 N N . VAL A 1 268 ? 27.030 6.750 -8.497 1.00 84.19 268 VAL A N 1
ATOM 2096 C CA . VAL A 1 268 ? 27.701 5.729 -9.303 1.00 84.19 268 VAL A CA 1
ATOM 2097 C C . VAL A 1 268 ? 27.240 5.905 -10.750 1.00 84.19 268 VAL A C 1
ATOM 2099 O O . VAL A 1 268 ? 26.068 5.647 -11.026 1.00 84.19 268 VAL A O 1
ATOM 2102 N N . PRO A 1 269 ? 28.123 6.313 -11.682 1.00 80.50 269 PRO A N 1
ATOM 2103 C CA . PRO A 1 269 ? 27.736 6.593 -13.061 1.00 80.50 269 PRO A CA 1
ATOM 2104 C C . PRO A 1 269 ? 26.964 5.437 -13.708 1.00 80.50 269 PRO A C 1
ATOM 2106 O O . PRO A 1 269 ? 27.442 4.301 -13.731 1.00 80.50 269 PRO A O 1
ATOM 2109 N N . GLY A 1 270 ? 25.772 5.730 -14.236 1.00 79.06 270 GLY A N 1
ATOM 2110 C CA . GLY A 1 270 ? 24.928 4.756 -14.935 1.00 79.06 270 GLY A CA 1
ATOM 2111 C C . GLY A 1 270 ? 24.088 3.849 -14.029 1.00 79.06 270 GLY A C 1
ATOM 2112 O O . GLY A 1 270 ? 23.334 3.028 -14.549 1.00 79.06 270 GLY A O 1
ATOM 2113 N N . LYS A 1 271 ? 24.179 3.986 -12.699 1.00 84.56 271 LYS A N 1
ATOM 2114 C CA . LYS A 1 271 ? 23.242 3.365 -11.752 1.00 84.56 271 LYS A CA 1
ATOM 2115 C C . LYS A 1 271 ? 22.233 4.407 -11.287 1.00 84.56 271 LYS A C 1
ATOM 2117 O O . LYS A 1 271 ? 22.486 5.124 -10.322 1.00 84.56 271 LYS A O 1
ATOM 2122 N N . THR A 1 272 ? 21.101 4.458 -11.979 1.00 82.88 272 THR A N 1
ATOM 2123 C CA . THR A 1 272 ? 20.037 5.433 -11.737 1.00 82.88 272 THR A CA 1
ATOM 2124 C C . THR A 1 272 ? 18.685 4.741 -11.598 1.00 82.88 272 THR A C 1
ATOM 2126 O O . THR A 1 272 ? 18.430 3.718 -12.240 1.00 82.88 272 THR A O 1
ATOM 2129 N N . PHE A 1 273 ? 17.835 5.286 -10.734 1.00 86.31 273 PHE A N 1
ATOM 2130 C CA . PHE A 1 273 ? 16.458 4.850 -10.558 1.00 86.31 273 PHE A CA 1
ATOM 2131 C C . PHE A 1 273 ? 15.623 6.039 -10.068 1.00 86.31 273 PHE A C 1
ATOM 2133 O O . PHE A 1 273 ? 16.003 6.704 -9.109 1.00 86.31 273 PHE A O 1
ATOM 2140 N N . ASP A 1 274 ? 14.510 6.320 -10.747 1.00 82.44 274 ASP A N 1
ATOM 2141 C CA . ASP A 1 274 ? 13.774 7.584 -10.574 1.00 82.44 274 ASP A CA 1
ATOM 2142 C C . ASP A 1 274 ? 12.851 7.614 -9.341 1.00 82.44 274 ASP A C 1
ATOM 2144 O O . ASP A 1 274 ? 12.465 8.692 -8.893 1.00 82.44 274 ASP A O 1
ATOM 2148 N N . ALA A 1 275 ? 12.465 6.452 -8.808 1.00 88.31 275 ALA A N 1
ATOM 2149 C CA . ALA A 1 275 ? 11.521 6.333 -7.693 1.00 88.31 275 ALA A CA 1
ATOM 2150 C C . ALA A 1 275 ? 12.218 5.948 -6.382 1.00 88.31 275 ALA A C 1
ATOM 2152 O O . ALA A 1 275 ? 13.323 5.410 -6.379 1.00 88.31 275 ALA A O 1
ATOM 2153 N N . VAL A 1 276 ? 11.553 6.171 -5.251 1.00 91.75 276 VAL A N 1
ATOM 2154 C CA . VAL A 1 276 ? 12.069 5.782 -3.929 1.00 91.75 276 VAL A CA 1
ATOM 2155 C C . VAL A 1 276 ? 11.906 4.279 -3.707 1.00 91.75 276 VAL A C 1
ATOM 2157 O O . VAL A 1 276 ? 12.831 3.618 -3.229 1.00 91.75 276 VAL A O 1
ATOM 2160 N N . LEU A 1 277 ? 10.748 3.724 -4.071 1.00 93.56 277 LEU A N 1
ATOM 2161 C CA . LEU A 1 277 ? 10.448 2.300 -3.941 1.00 93.56 277 LEU A CA 1
ATOM 2162 C C . LEU A 1 277 ? 10.497 1.573 -5.290 1.00 93.56 277 LEU A C 1
ATOM 2164 O O . LEU A 1 277 ? 9.907 1.996 -6.283 1.00 93.56 277 LEU A O 1
ATOM 2168 N N . LYS A 1 278 ? 11.164 0.420 -5.300 1.00 93.56 278 LYS A N 1
ATOM 2169 C CA . LYS A 1 278 ? 11.165 -0.592 -6.363 1.00 93.56 278 LYS A CA 1
ATOM 2170 C C . LYS A 1 278 ? 10.009 -1.576 -6.180 1.00 93.56 278 LYS A C 1
ATOM 2172 O O . LYS A 1 278 ? 9.255 -1.504 -5.213 1.00 93.56 278 LYS A O 1
ATOM 2177 N N . ASN A 1 279 ? 9.888 -2.523 -7.111 1.00 93.19 279 ASN A N 1
ATOM 2178 C CA . ASN A 1 279 ? 8.983 -3.671 -7.009 1.00 93.19 279 ASN A CA 1
ATOM 2179 C C . ASN A 1 279 ? 7.493 -3.296 -6.879 1.00 93.19 279 ASN A C 1
ATOM 2181 O O . ASN A 1 279 ? 6.724 -3.988 -6.211 1.00 93.19 279 ASN A O 1
ATOM 2185 N N . GLY A 1 280 ? 7.087 -2.195 -7.511 1.00 89.19 280 GLY A N 1
ATOM 2186 C CA . GLY A 1 280 ? 5.691 -1.820 -7.687 1.00 89.19 280 GLY A CA 1
ATOM 2187 C C . GLY A 1 280 ? 5.103 -2.446 -8.951 1.00 89.19 280 GLY A C 1
ATOM 2188 O O . GLY A 1 280 ? 5.782 -2.558 -9.977 1.00 89.19 280 GLY A O 1
ATOM 2189 N N . THR A 1 281 ? 3.825 -2.830 -8.902 1.00 88.94 281 THR A N 1
ATOM 2190 C CA . THR A 1 281 ? 3.128 -3.417 -10.060 1.00 88.94 281 THR A CA 1
ATOM 2191 C C . THR A 1 281 ? 1.838 -2.676 -10.364 1.00 88.94 281 THR A C 1
ATOM 2193 O O . THR A 1 281 ? 0.846 -2.842 -9.666 1.00 88.94 281 THR A O 1
ATOM 2196 N N . ALA A 1 282 ? 1.824 -1.866 -11.426 1.00 80.75 282 ALA A N 1
ATOM 2197 C CA . ALA A 1 282 ? 0.640 -1.128 -11.862 1.00 80.75 282 ALA A CA 1
ATOM 2198 C C . ALA A 1 282 ? -0.402 -2.047 -12.524 1.00 80.75 282 ALA A C 1
ATOM 2200 O O . ALA A 1 282 ? -1.580 -1.957 -12.210 1.00 80.75 282 ALA A O 1
ATOM 2201 N N . ASN A 1 283 ? 0.019 -2.949 -13.409 1.00 79.62 283 ASN A N 1
ATOM 2202 C CA . ASN A 1 283 ? -0.861 -3.961 -13.989 1.00 79.62 283 ASN A CA 1
ATOM 2203 C C . ASN A 1 283 ? -0.060 -5.182 -14.465 1.00 79.62 283 ASN A C 1
ATOM 2205 O O . ASN A 1 283 ? 1.048 -5.062 -14.992 1.00 79.62 283 ASN A O 1
ATOM 2209 N N . ASN A 1 284 ? -0.631 -6.372 -14.291 1.00 79.94 284 ASN A N 1
ATOM 2210 C CA . ASN A 1 284 ? -0.032 -7.613 -14.791 1.00 79.94 284 ASN A CA 1
ATOM 2211 C C . ASN A 1 284 ? -1.071 -8.640 -15.286 1.00 79.94 284 ASN A C 1
ATOM 2213 O O . ASN A 1 284 ? -0.743 -9.803 -15.492 1.00 79.94 284 ASN A O 1
ATOM 2217 N N . ASN A 1 285 ? -2.316 -8.210 -15.514 1.00 74.38 285 ASN A N 1
ATOM 2218 C CA . ASN A 1 285 ? -3.365 -9.046 -16.100 1.00 74.38 285 ASN A CA 1
ATOM 2219 C C . ASN A 1 285 ? -2.964 -9.525 -17.515 1.00 74.38 285 ASN A C 1
ATOM 2221 O O . ASN A 1 285 ? -2.343 -8.784 -18.289 1.00 74.38 285 ASN A O 1
ATOM 2225 N N . ASP A 1 286 ? -3.348 -10.751 -17.874 1.00 69.25 286 ASP A N 1
ATOM 2226 C CA . ASP A 1 286 ? -3.094 -11.348 -19.183 1.00 69.25 286 ASP A CA 1
ATOM 2227 C C . ASP A 1 286 ? -3.674 -10.544 -20.350 1.00 69.25 286 ASP A C 1
ATOM 2229 O O . ASP A 1 286 ? -3.058 -10.485 -21.416 1.00 69.25 286 ASP A O 1
ATOM 2233 N N . GLY A 1 287 ? -4.795 -9.851 -20.128 1.00 65.62 287 GLY A N 1
ATOM 2234 C CA . GLY A 1 287 ? -5.425 -8.967 -21.113 1.00 65.62 287 GLY A CA 1
ATOM 2235 C C . GLY A 1 287 ? -4.780 -7.580 -21.263 1.00 65.62 287 GLY A C 1
ATOM 2236 O O . GLY A 1 287 ? -5.223 -6.787 -22.099 1.00 65.62 287 GLY A O 1
ATOM 2237 N N . ALA A 1 288 ? -3.757 -7.239 -20.470 1.00 65.75 288 ALA A N 1
ATOM 2238 C CA . ALA A 1 288 ? -3.166 -5.904 -20.491 1.00 65.75 288 ALA A CA 1
ATOM 2239 C C . ALA A 1 288 ? -2.343 -5.664 -21.770 1.00 65.75 288 ALA A C 1
ATOM 2241 O O . ALA A 1 288 ? -1.353 -6.346 -22.033 1.00 65.75 288 ALA A O 1
ATOM 2242 N N . ARG A 1 289 ? -2.697 -4.619 -22.539 1.00 65.88 289 ARG A N 1
ATOM 2243 C CA . ARG A 1 289 ? -1.959 -4.207 -23.758 1.00 65.88 289 ARG A CA 1
ATOM 2244 C C . ARG A 1 289 ? -0.480 -3.910 -23.492 1.00 65.88 289 ARG A C 1
ATOM 2246 O O . ARG A 1 289 ? 0.357 -4.109 -24.365 1.00 65.88 289 ARG A O 1
ATOM 2253 N N . ARG A 1 290 ? -0.175 -3.401 -22.298 1.00 73.75 290 ARG A N 1
ATOM 2254 C CA . ARG A 1 290 ? 1.176 -3.201 -21.777 1.00 73.75 290 ARG A CA 1
ATOM 2255 C C . ARG A 1 290 ? 1.149 -3.554 -20.301 1.00 73.75 290 ARG A C 1
ATOM 2257 O O . ARG A 1 290 ? 0.356 -2.969 -19.566 1.00 73.75 290 ARG A O 1
ATOM 2264 N N . ARG A 1 291 ? 2.013 -4.483 -19.902 1.00 78.62 291 ARG A N 1
ATOM 2265 C CA . ARG A 1 291 ? 2.211 -4.850 -18.501 1.00 78.62 291 ARG A CA 1
ATOM 2266 C C . ARG A 1 291 ? 3.251 -3.910 -17.889 1.00 78.62 291 ARG A C 1
ATOM 2268 O O . ARG A 1 291 ? 4.322 -3.713 -18.463 1.00 78.62 291 ARG A O 1
ATOM 2275 N N . LEU A 1 292 ? 2.909 -3.305 -16.763 1.00 80.62 292 LEU A N 1
ATOM 2276 C CA . LEU A 1 292 ? 3.714 -2.358 -16.001 1.00 80.62 292 LEU A CA 1
ATOM 2277 C C . LEU A 1 292 ? 3.923 -2.964 -14.617 1.00 80.62 292 LEU A C 1
ATOM 2279 O O . LEU A 1 292 ? 3.105 -2.793 -13.713 1.00 80.62 292 LEU A O 1
ATOM 2283 N N . TRP A 1 293 ? 5.008 -3.711 -14.484 1.00 82.69 293 TRP A N 1
ATOM 2284 C CA . TRP A 1 293 ? 5.324 -4.524 -13.320 1.00 82.69 293 TRP A CA 1
ATOM 2285 C C . TRP A 1 293 ? 6.805 -4.396 -12.978 1.00 82.69 293 TRP A C 1
ATOM 2287 O O . TRP A 1 293 ? 7.614 -4.076 -13.848 1.00 82.69 293 TRP A O 1
ATOM 2297 N N . ASP A 1 294 ? 7.135 -4.617 -11.707 1.00 84.44 294 ASP A N 1
ATOM 2298 C CA . ASP A 1 294 ? 8.493 -4.493 -11.165 1.00 84.44 294 ASP A CA 1
ATOM 2299 C C . ASP A 1 294 ? 9.176 -3.150 -11.503 1.00 84.44 294 ASP A C 1
ATOM 2301 O O . ASP A 1 294 ? 10.337 -3.089 -11.907 1.00 84.44 294 ASP A O 1
ATOM 2305 N N . HIS A 1 295 ? 8.426 -2.055 -11.339 1.00 87.25 295 HIS A N 1
ATOM 2306 C CA . HIS A 1 295 ? 8.889 -0.684 -11.563 1.00 87.25 295 HIS A CA 1
ATOM 2307 C C . HIS A 1 295 ? 8.571 0.204 -10.351 1.00 87.25 295 HIS A C 1
ATOM 2309 O O . HIS A 1 295 ? 7.769 -0.149 -9.488 1.00 87.25 295 HIS A O 1
ATOM 2315 N N . GLY A 1 296 ? 9.195 1.376 -10.288 1.00 86.31 296 GLY A N 1
ATOM 2316 C CA . GLY A 1 296 ? 8.826 2.427 -9.348 1.00 86.31 296 GLY A CA 1
ATOM 2317 C C . GLY A 1 296 ? 7.488 3.077 -9.690 1.00 86.31 296 GLY A C 1
ATOM 2318 O O . GLY A 1 296 ? 7.190 3.309 -10.866 1.00 86.31 296 GLY A O 1
ATOM 2319 N N . LEU A 1 297 ? 6.687 3.363 -8.663 1.00 87.19 297 LEU A N 1
ATOM 2320 C CA . LEU A 1 297 ? 5.354 3.950 -8.785 1.00 87.19 297 LEU A CA 1
ATOM 2321 C C . LEU A 1 297 ? 5.276 5.221 -7.942 1.00 87.19 297 LEU A C 1
ATOM 2323 O O . LEU A 1 297 ? 5.416 5.166 -6.724 1.00 87.19 297 LEU A O 1
ATOM 2327 N N . VAL A 1 298 ? 4.967 6.351 -8.582 1.00 88.50 298 VAL A N 1
ATOM 2328 C CA . VAL A 1 298 ? 4.921 7.677 -7.932 1.00 88.50 298 VAL A CA 1
ATOM 2329 C C . VAL A 1 298 ? 3.966 7.704 -6.735 1.00 88.50 298 VAL A C 1
ATOM 2331 O O . VAL A 1 298 ? 4.255 8.321 -5.715 1.00 88.50 298 VAL A O 1
ATOM 2334 N N . TYR A 1 299 ? 2.828 7.013 -6.828 1.00 84.00 299 TYR A N 1
ATOM 2335 C CA . TYR A 1 299 ? 1.897 6.922 -5.704 1.00 84.00 299 TYR A CA 1
ATOM 2336 C C . TYR A 1 299 ? 2.447 6.068 -4.553 1.00 84.00 299 TYR A C 1
ATOM 2338 O O . TYR A 1 299 ? 2.172 6.384 -3.402 1.00 84.00 299 TYR A O 1
ATOM 2346 N N . GLY A 1 300 ? 3.253 5.037 -4.828 1.00 89.75 300 GLY A N 1
ATOM 2347 C CA . GLY A 1 300 ? 3.957 4.290 -3.781 1.00 89.75 300 GLY A CA 1
ATOM 2348 C C . GLY A 1 300 ? 4.889 5.202 -2.981 1.00 89.75 300 GLY A C 1
ATOM 2349 O O . GLY A 1 300 ? 4.816 5.234 -1.755 1.00 89.75 300 GLY A O 1
ATOM 2350 N N . ASP A 1 301 ? 5.676 6.025 -3.674 1.00 92.69 301 ASP A N 1
ATOM 2351 C CA . ASP A 1 301 ? 6.565 7.004 -3.037 1.00 92.69 301 ASP A CA 1
ATOM 2352 C C . ASP A 1 301 ? 5.782 8.047 -2.229 1.00 92.69 301 ASP A C 1
ATOM 2354 O O . ASP A 1 301 ? 6.134 8.348 -1.087 1.00 92.69 301 ASP A O 1
ATOM 2358 N N . TYR A 1 302 ? 4.679 8.557 -2.786 1.00 94.25 302 TYR A N 1
ATOM 2359 C CA . TYR A 1 302 ? 3.794 9.487 -2.085 1.00 94.25 302 TYR A CA 1
ATOM 2360 C C . TYR A 1 302 ? 3.288 8.902 -0.761 1.00 94.25 302 TYR A C 1
ATOM 2362 O O . TYR A 1 302 ? 3.416 9.548 0.277 1.00 94.25 302 TYR A O 1
ATOM 2370 N N . TYR A 1 303 ? 2.755 7.674 -0.770 1.00 95.62 303 TYR A N 1
ATOM 2371 C CA . TYR A 1 303 ? 2.229 7.055 0.449 1.00 95.62 303 TYR A CA 1
ATOM 2372 C C . TYR A 1 303 ? 3.320 6.679 1.448 1.00 95.62 303 TYR A C 1
ATOM 2374 O O . TYR A 1 303 ? 3.065 6.717 2.651 1.00 95.62 303 TYR A O 1
ATOM 2382 N N . LEU A 1 304 ? 4.539 6.376 0.997 1.00 97.31 304 LEU A N 1
ATOM 2383 C CA . LEU A 1 304 ? 5.673 6.203 1.901 1.00 97.31 304 LEU A CA 1
ATOM 2384 C C . LEU A 1 304 ? 5.993 7.504 2.655 1.00 97.31 304 LEU A C 1
ATOM 2386 O O . LEU A 1 304 ? 6.134 7.494 3.879 1.00 97.31 304 LEU A O 1
ATOM 2390 N N . VAL A 1 305 ? 6.080 8.628 1.939 1.00 95.81 305 VAL A N 1
ATOM 2391 C CA . VAL A 1 305 ? 6.357 9.941 2.545 1.00 95.81 305 VAL A CA 1
ATOM 2392 C C . VAL A 1 305 ? 5.207 10.378 3.454 1.00 95.81 305 VAL A C 1
ATOM 2394 O O . VAL A 1 305 ? 5.440 10.823 4.577 1.00 95.81 305 VAL A O 1
ATOM 2397 N N . GLU A 1 306 ? 3.965 10.198 3.009 1.00 94.56 306 GLU A N 1
ATOM 2398 C CA . GLU A 1 306 ? 2.764 10.486 3.798 1.00 94.56 306 GLU A CA 1
ATOM 2399 C C . GLU A 1 306 ? 2.726 9.667 5.097 1.00 94.56 306 GLU A C 1
ATOM 2401 O O . GLU A 1 306 ? 2.410 10.208 6.157 1.00 94.56 306 GLU A O 1
ATOM 2406 N N . TYR A 1 307 ? 3.120 8.390 5.049 1.00 96.75 307 TYR A N 1
ATOM 2407 C CA . TYR A 1 307 ? 3.215 7.543 6.238 1.00 96.75 307 TYR A CA 1
ATOM 2408 C C . TYR A 1 307 ? 4.198 8.123 7.262 1.00 96.75 307 TYR A C 1
ATOM 2410 O O . TYR A 1 307 ? 3.864 8.265 8.440 1.00 96.75 307 TYR A O 1
ATOM 2418 N N . GLY A 1 308 ? 5.396 8.508 6.808 1.00 94.88 308 GLY A N 1
ATOM 2419 C CA . GLY A 1 308 ? 6.403 9.153 7.653 1.00 94.88 308 GLY A CA 1
ATOM 2420 C C . GLY A 1 308 ? 5.900 10.465 8.260 1.00 94.88 308 GLY A C 1
ATOM 2421 O O . GLY A 1 308 ? 6.015 10.674 9.467 1.00 94.88 308 GLY A O 1
ATOM 2422 N N . ASN A 1 309 ? 5.258 11.313 7.453 1.00 94.19 309 ASN A N 1
ATOM 2423 C CA . ASN A 1 309 ? 4.668 12.569 7.919 1.00 94.19 309 ASN A CA 1
ATOM 2424 C C . ASN A 1 309 ? 3.591 12.346 8.987 1.00 94.19 309 ASN A C 1
ATOM 2426 O O . ASN A 1 309 ? 3.550 13.074 9.979 1.00 94.19 309 ASN A O 1
ATOM 2430 N N . ARG A 1 310 ? 2.739 11.327 8.827 1.00 92.56 310 ARG A N 1
ATOM 2431 C CA . ARG A 1 310 ? 1.715 10.976 9.822 1.00 92.56 310 ARG A CA 1
ATOM 2432 C C . ARG A 1 310 ? 2.329 10.529 11.136 1.00 92.56 310 ARG A C 1
ATOM 2434 O O . ARG A 1 310 ? 1.878 10.981 12.183 1.00 92.56 310 ARG A O 1
ATOM 2441 N N . LEU A 1 311 ? 3.370 9.697 11.097 1.00 92.81 311 LEU A N 1
ATOM 2442 C CA . LEU A 1 311 ? 4.079 9.287 12.310 1.00 92.81 311 LEU A CA 1
ATOM 2443 C C . LEU A 1 311 ? 4.655 10.488 13.073 1.00 92.81 311 LEU A C 1
ATOM 2445 O O . LEU A 1 311 ? 4.478 10.566 14.290 1.00 92.81 311 LEU A O 1
ATOM 2449 N N . LEU A 1 312 ? 5.263 11.442 12.358 1.00 93.19 312 LEU A N 1
ATOM 2450 C CA . LEU A 1 312 ? 5.780 12.686 12.942 1.00 93.19 312 LEU A CA 1
ATOM 2451 C C . LEU A 1 312 ? 4.657 13.533 13.558 1.00 93.19 312 LEU A C 1
ATOM 2453 O O . LEU A 1 312 ? 4.764 13.982 14.696 1.00 93.19 312 LEU A O 1
ATOM 2457 N N . GLN A 1 313 ? 3.542 13.716 12.845 1.00 89.75 313 GLN A N 1
ATOM 2458 C CA . GLN A 1 313 ? 2.377 14.453 13.357 1.00 89.75 313 GLN A CA 1
ATOM 2459 C C . GLN A 1 313 ? 1.754 13.791 14.594 1.00 89.75 313 GLN A C 1
ATOM 2461 O O . GLN A 1 313 ? 1.187 14.473 15.445 1.00 89.75 313 GLN A O 1
ATOM 2466 N N . MET A 1 314 ? 1.857 12.467 14.696 1.00 88.06 314 MET A N 1
ATOM 2467 C CA . MET A 1 314 ? 1.384 11.688 15.838 1.00 88.06 314 MET A CA 1
ATOM 2468 C C . MET A 1 314 ? 2.371 11.671 17.013 1.00 88.06 314 MET A C 1
ATOM 2470 O O . MET A 1 314 ? 2.017 11.159 18.073 1.00 88.06 314 MET A O 1
ATOM 2474 N N . GLY A 1 315 ? 3.587 12.204 16.846 1.00 88.12 315 GLY A N 1
ATOM 2475 C CA . GLY A 1 315 ? 4.637 12.178 17.867 1.00 88.12 315 GLY A CA 1
ATOM 2476 C C . GLY A 1 315 ? 5.157 10.771 18.176 1.00 88.12 315 GLY A C 1
ATOM 2477 O O . GLY A 1 315 ? 5.575 10.509 19.302 1.00 88.12 315 GLY A O 1
ATOM 2478 N N . LEU A 1 316 ? 5.076 9.851 17.208 1.00 79.56 316 LEU A N 1
ATOM 2479 C CA . LEU A 1 316 ? 5.553 8.471 17.355 1.00 79.56 316 LEU A CA 1
ATOM 2480 C C . LEU A 1 316 ? 7.014 8.285 16.916 1.00 79.56 316 LEU A C 1
ATOM 2482 O O . LEU A 1 316 ? 7.583 7.222 17.168 1.00 79.56 316 LEU A O 1
ATOM 2486 N N . VAL A 1 317 ? 7.598 9.292 16.256 1.00 69.12 317 VAL A N 1
ATOM 2487 C CA . VAL A 1 317 ? 8.996 9.351 15.795 1.00 69.12 317 VAL A CA 1
ATOM 2488 C C . VAL A 1 317 ? 9.510 10.777 15.943 1.00 69.12 317 VAL A C 1
ATOM 2490 O O . VAL A 1 317 ? 8.685 11.704 15.767 1.00 69.12 317 VAL A O 1
#

pLDDT: mean 78.57, std 19.02, range [27.25, 98.44]

Organism: Verticillium longisporum (NCBI:txid100787)

InterPro domains:
  IPR008928 Six-hairpin glycosidase superfamily [SSF48208] (115-316)
  IPR012341 Six-hairpin glycosidase-like superfamily [G3DSA:1.50.10.10] (114-315)
  IPR036259 MFS transporter superfamily [G3DSA:1.20.1250.20] (52-113)
  IPR036259 MFS transporter superfamily [SSF103473] (49-114)
  IPR052369 Unsaturated Glycosaminoglycan Hydrolases [PTHR36845] (114-316)